Protein AF-A0A6N2S5V8-F1 (afdb_monomer)

InterPro domains:
  IPR009057 Homedomain-like superfamily [SSF46689] (195-240)
  IPR009057 Homedomain-like superfamily [SSF46689] (244-292)
  IPR018060 AraC-like, DNA binding HTH domain [PF12833] (213-291)
  IPR018060 AraC-like, DNA binding HTH domain [PS01124] (194-292)
  IPR018060 AraC-like, DNA binding HTH domain [SM00342] (207-290)

Organism: NCBI:txid329854

pLDDT: mean 81.56, std 16.35, range [28.39, 97.12]

Sequence (292 aa):
METTSTLSKELLRAVAAEPEIAEKVQALVETMEGMIRSKQDAGEFAGLEQLAEDGRVMRFVADTLNKLPEAVTYSDKGFEVYVMLVALSREDAALRYVFRLSSWYINYGCNRELLYLCRILHIYPERGYLNGVYNRLAQYVQQMKRKRPHCTKSEELPKGATELEIPIARAKIKEMTGEELLQAEVYLGMVKNKRLVEKVTKHYMKAKNTGHLADLCGYSLSTFRRLFREEFRTTPHEWLKGLRKDKVKNLLTQTDLPLLEVAEVCGFVSQSYLTEFCQMNFGASPGEIRKN

Structure (mmCIF, N/CA/C/O backbone):
data_AF-A0A6N2S5V8-F1
#
_entry.id   AF-A0A6N2S5V8-F1
#
loop_
_atom_site.group_PDB
_atom_site.id
_atom_site.type_symbol
_atom_site.label_atom_id
_atom_site.label_alt_id
_atom_site.label_comp_id
_atom_site.label_asym_id
_atom_site.label_entity_id
_atom_site.label_seq_id
_atom_site.pdbx_PDB_ins_code
_atom_site.Cartn_x
_atom_site.Cartn_y
_atom_site.Cartn_z
_atom_site.occupancy
_atom_site.B_iso_or_equiv
_atom_site.auth_seq_id
_atom_site.auth_comp_id
_atom_site.auth_asym_id
_atom_site.auth_atom_id
_atom_site.pdbx_PDB_model_num
ATOM 1 N N . MET A 1 1 ? -8.953 -25.194 8.123 1.00 40.22 1 MET A N 1
ATOM 2 C CA . MET A 1 1 ? -9.489 -24.291 9.163 1.00 40.22 1 MET A CA 1
ATOM 3 C C . MET A 1 1 ? -8.995 -22.898 8.829 1.00 40.22 1 MET A C 1
ATOM 5 O O . MET A 1 1 ? -7.796 -22.668 8.914 1.00 40.22 1 MET A O 1
ATOM 9 N N . GLU A 1 2 ? -9.862 -22.024 8.321 1.00 51.38 2 GLU A N 1
ATOM 10 C CA . GLU A 1 2 ? -9.472 -20.647 7.994 1.00 51.38 2 GLU A CA 1
ATOM 11 C C . GLU A 1 2 ? -9.114 -19.893 9.273 1.00 51.38 2 GLU A C 1
ATOM 13 O O . GLU A 1 2 ? -9.841 -19.924 10.261 1.00 51.38 2 GLU A O 1
ATOM 18 N N . THR A 1 3 ? -7.942 -19.272 9.285 1.00 68.81 3 THR A N 1
ATOM 19 C CA . THR A 1 3 ? -7.184 -19.088 10.520 1.00 68.81 3 THR A CA 1
ATOM 20 C C . THR A 1 3 ? -7.519 -17.875 11.382 1.00 68.81 3 THR A C 1
ATOM 22 O O . THR A 1 3 ? -6.755 -17.694 12.304 1.00 68.81 3 THR A O 1
ATOM 25 N N . THR A 1 4 ? -8.583 -17.081 11.200 1.00 82.62 4 THR A N 1
ATOM 26 C CA . THR A 1 4 ? -8.872 -15.808 11.943 1.00 82.62 4 THR A CA 1
ATOM 27 C C . THR A 1 4 ? -7.685 -14.821 12.045 1.00 82.62 4 THR A C 1
ATOM 29 O O . THR A 1 4 ? -6.585 -15.163 12.475 1.00 82.62 4 THR A O 1
ATOM 32 N N . SER A 1 5 ? -7.869 -13.565 11.633 1.00 88.81 5 SER A N 1
ATOM 33 C CA . SER A 1 5 ? -6.800 -12.557 11.647 1.00 88.81 5 SER A CA 1
ATOM 34 C C . SER A 1 5 ? -6.205 -12.424 13.051 1.00 88.81 5 SER A C 1
ATOM 36 O O . SER A 1 5 ? -6.915 -12.521 14.057 1.00 88.81 5 SER A O 1
ATOM 38 N N . THR A 1 6 ? -4.890 -12.221 13.131 1.00 91.69 6 THR A N 1
ATOM 39 C CA . THR A 1 6 ? -4.211 -11.973 14.409 1.00 91.69 6 THR A CA 1
ATOM 40 C C . THR A 1 6 ? -4.716 -10.668 15.014 1.00 91.69 6 THR A C 1
ATOM 42 O O . THR A 1 6 ? -4.922 -10.603 16.221 1.00 91.69 6 THR A O 1
ATOM 45 N N . LEU A 1 7 ? -5.021 -9.671 14.175 1.00 92.31 7 LEU A N 1
ATOM 46 C CA . LEU A 1 7 ? -5.630 -8.404 14.590 1.00 92.31 7 LEU A CA 1
ATOM 47 C C . LEU A 1 7 ? -7.021 -8.617 15.193 1.00 92.31 7 LEU A C 1
ATOM 49 O O . LEU A 1 7 ? -7.328 -8.062 16.246 1.00 92.31 7 LEU A O 1
ATOM 53 N N . SER A 1 8 ? -7.839 -9.478 14.582 1.00 93.50 8 SER A N 1
ATOM 54 C CA . SER A 1 8 ? -9.146 -9.849 15.134 1.00 93.50 8 SER A CA 1
ATOM 55 C C . SER A 1 8 ? -9.026 -10.546 16.488 1.00 93.50 8 SER A C 1
ATOM 57 O O . SER A 1 8 ? -9.768 -10.220 17.410 1.00 93.50 8 SER A O 1
ATOM 59 N N . LYS A 1 9 ? -8.065 -11.467 16.643 1.00 93.50 9 LYS A N 1
ATOM 60 C CA . LYS A 1 9 ? -7.796 -12.129 17.932 1.00 93.50 9 LYS A CA 1
ATOM 61 C C . LYS A 1 9 ? -7.356 -11.129 18.998 1.00 93.50 9 LYS A C 1
ATOM 63 O O . LYS A 1 9 ? -7.822 -11.219 20.131 1.00 93.50 9 LYS A O 1
ATOM 68 N N . GLU A 1 10 ? -6.498 -10.178 18.639 1.00 94.12 10 GLU A N 1
ATOM 69 C CA . GLU A 1 10 ? -6.004 -9.171 19.578 1.00 94.12 10 GLU A CA 1
ATOM 70 C C . GLU A 1 10 ? -7.117 -8.223 20.040 1.00 94.12 10 GLU A C 1
ATOM 72 O O . GLU A 1 10 ? -7.233 -7.951 21.231 1.00 94.12 10 GLU A O 1
ATOM 77 N N . LEU A 1 11 ? -8.003 -7.793 19.137 1.00 94.00 11 LEU A N 1
ATOM 78 C CA . LEU A 1 11 ? -9.163 -6.968 19.493 1.00 94.00 11 LEU A CA 1
ATOM 79 C C . LEU A 1 11 ? -10.143 -7.693 20.412 1.00 94.00 11 LEU A C 1
ATOM 81 O O . LEU A 1 11 ? -10.569 -7.127 21.417 1.00 94.00 11 LEU A O 1
ATOM 85 N N . LEU A 1 12 ? -10.467 -8.951 20.103 1.00 94.75 12 LEU A N 1
ATOM 86 C CA . LEU A 1 12 ? -11.346 -9.765 20.947 1.00 94.75 12 LEU A CA 1
ATOM 87 C C . LEU A 1 12 ? -10.733 -10.019 22.330 1.00 94.75 12 LEU A C 1
ATOM 89 O O . LEU A 1 12 ? -11.448 -10.047 23.328 1.00 94.75 12 LEU A O 1
ATOM 93 N N . ARG A 1 13 ? -9.406 -10.165 22.408 1.00 94.75 13 ARG A N 1
ATOM 94 C CA . ARG A 1 13 ? -8.693 -10.284 23.683 1.00 94.75 13 ARG A CA 1
ATOM 95 C C . ARG A 1 13 ? -8.730 -8.976 24.473 1.00 94.75 13 ARG A C 1
ATOM 97 O O . ARG A 1 13 ? -9.004 -9.004 25.669 1.00 94.75 13 ARG A O 1
ATOM 104 N N . ALA A 1 14 ? -8.443 -7.850 23.825 1.00 93.81 14 ALA A N 1
ATOM 105 C CA . ALA A 1 14 ? -8.380 -6.545 24.474 1.00 93.81 14 ALA A CA 1
ATOM 106 C C . ALA A 1 14 ? -9.758 -6.077 24.972 1.00 93.81 14 ALA A C 1
ATOM 108 O O . ALA A 1 14 ? -9.846 -5.482 26.045 1.00 93.81 14 ALA A O 1
ATOM 109 N N . VAL A 1 15 ? -10.838 -6.391 24.245 1.00 95.38 15 VAL A N 1
ATOM 110 C CA . VAL A 1 15 ? -12.183 -5.898 24.583 1.00 95.38 15 VAL A CA 1
ATOM 111 C C . VAL A 1 15 ? -12.787 -6.596 25.800 1.00 95.38 15 VAL A C 1
ATOM 113 O O . VAL A 1 15 ? -13.722 -6.084 26.405 1.00 95.38 15 VAL A O 1
ATOM 116 N N . ALA A 1 16 ? -12.215 -7.724 26.234 1.00 91.44 16 ALA A N 1
ATOM 117 C CA . ALA A 1 16 ? -12.611 -8.384 27.478 1.00 91.44 16 ALA A CA 1
ATOM 118 C C . ALA A 1 16 ? -12.482 -7.465 28.713 1.00 91.44 16 ALA A C 1
ATOM 120 O O . ALA A 1 16 ? -13.137 -7.709 29.724 1.00 91.44 16 ALA A O 1
ATOM 121 N N . ALA A 1 17 ? -11.666 -6.406 28.632 1.00 90.94 17 ALA A N 1
ATOM 122 C CA . ALA A 1 17 ? -11.526 -5.391 29.675 1.00 90.94 17 ALA A CA 1
ATOM 123 C C . ALA A 1 17 ? -12.568 -4.250 29.598 1.00 90.94 17 ALA A C 1
ATOM 125 O O . ALA A 1 17 ? -12.658 -3.462 30.536 1.00 90.94 17 ALA A O 1
ATOM 126 N N . GLU A 1 18 ? -13.356 -4.151 28.519 1.00 92.50 18 GLU A N 1
ATOM 127 C CA . GLU A 1 18 ? -14.329 -3.073 28.272 1.00 92.50 18 GLU A CA 1
ATOM 128 C C . GLU A 1 18 ? -15.714 -3.641 27.886 1.00 92.50 18 GLU A C 1
ATOM 130 O O . GLU A 1 18 ? -16.111 -3.612 26.715 1.00 92.50 18 GLU A O 1
ATOM 135 N N . PRO A 1 19 ? -16.492 -4.154 28.861 1.00 90.44 19 PRO A N 1
ATOM 136 C CA . PRO A 1 19 ? -17.757 -4.843 28.589 1.00 90.44 19 PRO A CA 1
ATOM 137 C C . PRO A 1 19 ? -18.816 -3.951 27.923 1.00 90.44 19 PRO A C 1
ATOM 139 O O . PRO A 1 19 ? -19.670 -4.463 27.207 1.00 90.44 19 PRO A O 1
ATOM 142 N N . GLU A 1 20 ? -18.745 -2.626 28.098 1.00 92.06 20 GLU A N 1
ATOM 143 C CA . GLU A 1 20 ? -19.694 -1.665 27.510 1.00 92.06 20 GLU A CA 1
ATOM 144 C C . GLU A 1 20 ? -19.686 -1.646 25.973 1.00 92.06 20 GLU A C 1
ATOM 146 O O . GLU A 1 20 ? -20.695 -1.311 25.354 1.00 92.06 20 GLU A O 1
ATOM 151 N N . ILE A 1 21 ? -18.551 -1.977 25.350 1.00 93.75 21 ILE A N 1
ATOM 152 C CA . ILE A 1 21 ? -18.382 -1.968 23.888 1.00 93.75 21 ILE A CA 1
ATOM 153 C C . ILE A 1 21 ? -18.150 -3.368 23.310 1.00 93.75 21 ILE A C 1
ATOM 155 O O . ILE A 1 21 ? -18.052 -3.510 22.092 1.00 93.75 21 ILE A O 1
ATOM 159 N N . ALA A 1 22 ? -18.092 -4.401 24.157 1.00 93.31 22 ALA A N 1
ATOM 160 C CA . ALA A 1 22 ? -17.746 -5.764 23.766 1.00 93.31 22 ALA A CA 1
ATOM 161 C C . ALA A 1 22 ? -18.657 -6.326 22.668 1.00 93.31 22 ALA A C 1
ATOM 163 O O . ALA A 1 22 ? -18.152 -6.848 21.677 1.00 93.31 22 ALA A O 1
ATOM 164 N N . GLU A 1 23 ? -19.975 -6.156 22.792 1.00 93.44 23 GLU A N 1
ATOM 165 C CA . GLU A 1 23 ? -20.945 -6.625 21.790 1.00 93.44 23 GLU A CA 1
ATOM 166 C C . GLU A 1 23 ? -20.719 -5.953 20.424 1.00 93.44 23 GLU A C 1
ATOM 168 O O . GLU A 1 23 ? -20.663 -6.617 19.389 1.00 93.44 23 GLU A O 1
ATOM 173 N N . LYS A 1 24 ? -20.487 -4.634 20.419 1.00 93.19 24 LYS A N 1
ATOM 174 C CA . LYS A 1 24 ? -20.221 -3.873 19.191 1.00 93.19 24 LYS A CA 1
ATOM 175 C C . LYS A 1 24 ? -18.903 -4.273 18.535 1.00 93.19 24 LYS A C 1
ATOM 177 O O . LYS A 1 24 ? -18.837 -4.398 17.316 1.00 93.19 24 LYS A O 1
ATOM 182 N N . VAL A 1 25 ? -17.851 -4.475 19.329 1.00 94.19 25 VAL A N 1
ATOM 183 C CA . VAL A 1 25 ? -16.539 -4.907 18.826 1.00 94.19 25 VAL A CA 1
ATOM 184 C C . VAL A 1 25 ? -16.602 -6.341 18.295 1.00 94.19 25 VAL A C 1
ATOM 186 O O . VAL A 1 25 ? -15.976 -6.631 17.279 1.00 94.19 25 VAL A O 1
ATOM 189 N N . GLN A 1 26 ? -17.374 -7.230 18.923 1.00 94.12 26 GLN A N 1
ATOM 190 C CA . GLN A 1 26 ? -17.600 -8.585 18.411 1.00 94.12 26 GLN A CA 1
ATOM 191 C C . GLN A 1 26 ? -18.305 -8.549 17.052 1.00 94.12 26 GLN A C 1
ATOM 193 O O . GLN A 1 26 ? -17.779 -9.106 16.090 1.00 94.12 26 GLN A O 1
ATOM 198 N N . ALA A 1 27 ? -19.409 -7.804 16.934 1.00 92.06 27 ALA A N 1
ATOM 199 C CA . ALA A 1 27 ? -20.121 -7.632 15.666 1.00 92.06 27 ALA A CA 1
ATOM 200 C C . ALA A 1 27 ? -19.235 -7.003 14.570 1.00 92.06 27 ALA A C 1
ATOM 202 O O . ALA A 1 27 ? -19.267 -7.422 13.408 1.00 92.06 27 ALA A O 1
ATOM 203 N N . LEU A 1 28 ? -18.394 -6.028 14.942 1.00 93.50 28 LEU A N 1
ATOM 204 C CA . LEU A 1 28 ? -17.388 -5.439 14.058 1.00 93.50 28 LEU A CA 1
ATOM 205 C C . LEU A 1 28 ? -16.418 -6.511 13.543 1.00 93.50 28 LEU A C 1
ATOM 207 O O . LEU A 1 28 ? -16.235 -6.645 12.335 1.00 93.50 28 LEU A O 1
ATOM 211 N N . VAL A 1 29 ? -15.811 -7.288 14.444 1.00 94.06 29 VAL A N 1
ATOM 212 C CA . VAL A 1 29 ? -14.836 -8.330 14.091 1.00 94.06 29 VAL A CA 1
ATOM 213 C C . VAL A 1 29 ? -15.466 -9.412 13.215 1.00 94.06 29 VAL A C 1
ATOM 215 O O . VAL A 1 29 ? -14.847 -9.834 12.240 1.00 94.06 29 VAL A O 1
ATOM 218 N N . GLU A 1 30 ? -16.695 -9.836 13.505 1.00 91.81 30 GLU A N 1
ATOM 219 C CA . GLU A 1 30 ? -17.423 -10.812 12.687 1.00 91.81 30 GLU A CA 1
ATOM 220 C C . GLU A 1 30 ? -17.651 -10.307 11.260 1.00 91.81 30 GLU A C 1
ATOM 222 O O . GLU A 1 30 ? -17.388 -11.031 10.293 1.00 91.81 30 GLU A O 1
ATOM 227 N N . THR A 1 31 ? -18.067 -9.045 11.131 1.00 90.62 31 THR A N 1
ATOM 228 C CA . THR A 1 31 ? -18.270 -8.382 9.838 1.00 90.62 31 THR A CA 1
ATOM 229 C C . THR A 1 31 ? -16.959 -8.302 9.056 1.00 90.62 31 THR A C 1
ATOM 231 O O . THR A 1 31 ? -16.898 -8.695 7.889 1.00 90.62 31 THR A O 1
ATOM 234 N N . MET A 1 32 ? -15.881 -7.865 9.712 1.00 90.81 32 MET A N 1
ATOM 235 C CA . MET A 1 32 ? -14.557 -7.755 9.099 1.00 90.81 32 MET A CA 1
ATOM 236 C C . MET A 1 32 ? -14.003 -9.117 8.676 1.00 90.81 32 MET A C 1
ATOM 238 O O . MET A 1 32 ? -13.496 -9.253 7.567 1.00 90.81 32 MET A O 1
ATOM 242 N N . GLU A 1 33 ? -14.131 -10.153 9.504 1.00 91.06 33 GLU A N 1
ATOM 243 C CA . GLU A 1 33 ? -13.722 -11.512 9.136 1.00 91.06 33 GLU A CA 1
ATOM 244 C C . GLU A 1 33 ? -14.564 -12.073 7.981 1.00 91.06 33 GLU A C 1
ATOM 246 O O . GLU A 1 33 ? -14.040 -12.817 7.151 1.00 91.06 33 GLU A O 1
ATOM 251 N N . GLY A 1 34 ? -15.837 -11.680 7.872 1.00 88.00 34 GLY A N 1
ATOM 252 C CA . GLY A 1 34 ? -16.663 -11.927 6.689 1.00 88.00 34 GLY A CA 1
ATOM 253 C C . GLY A 1 34 ? -16.066 -11.318 5.416 1.00 88.00 34 GLY A C 1
ATOM 254 O O . GLY A 1 34 ? -15.906 -12.028 4.422 1.00 88.00 34 GLY A O 1
ATOM 255 N N . MET A 1 35 ? -15.665 -10.044 5.469 1.00 87.12 35 MET A N 1
ATOM 256 C CA . MET A 1 35 ? -15.010 -9.337 4.355 1.00 87.12 35 MET A CA 1
ATOM 257 C C . MET A 1 35 ? -13.640 -9.937 3.998 1.00 87.12 35 MET A C 1
ATOM 259 O O . MET A 1 35 ? -13.292 -10.067 2.825 1.00 87.12 35 MET A O 1
ATOM 263 N N . ILE A 1 36 ? -12.863 -10.361 5.001 1.00 86.75 36 ILE A N 1
ATOM 264 C CA . ILE A 1 36 ? -11.567 -11.025 4.792 1.00 86.75 36 ILE A CA 1
ATOM 265 C C . ILE A 1 36 ? -11.760 -12.351 4.040 1.00 86.75 36 ILE A C 1
ATOM 267 O O . ILE A 1 36 ? -10.983 -12.667 3.137 1.00 86.75 36 ILE A O 1
ATOM 271 N N . ARG A 1 37 ? -12.797 -13.130 4.383 1.00 85.44 37 ARG A N 1
ATOM 272 C CA . ARG A 1 37 ? -13.109 -14.402 3.707 1.00 85.44 37 ARG A CA 1
ATOM 273 C C . ARG A 1 37 ? -13.611 -14.206 2.279 1.00 85.44 37 ARG A C 1
ATOM 275 O O . ARG A 1 37 ? -13.259 -14.996 1.406 1.00 85.44 37 ARG A O 1
ATOM 282 N N . SER A 1 38 ? -14.399 -13.162 2.024 1.00 78.44 38 SER A N 1
ATOM 283 C CA . SER A 1 38 ? -14.948 -12.887 0.691 1.00 78.44 38 SER A CA 1
ATOM 284 C C . SER A 1 38 ? -13.915 -12.343 -0.305 1.00 78.44 38 SER A C 1
ATOM 286 O O . SER A 1 38 ? -14.213 -12.298 -1.496 1.00 78.44 38 SER A O 1
ATOM 288 N N . LYS A 1 39 ? -12.700 -11.979 0.149 1.00 65.69 39 LYS A N 1
ATOM 289 C CA . LYS A 1 39 ? -11.636 -11.357 -0.666 1.00 65.69 39 LYS A CA 1
ATOM 290 C C . LYS A 1 39 ? -12.142 -10.156 -1.472 1.00 65.69 39 LYS A C 1
ATOM 292 O O . LYS A 1 39 ? -11.777 -9.996 -2.637 1.00 65.69 39 LYS A O 1
ATOM 297 N N . GLN A 1 40 ? -12.994 -9.330 -0.865 1.00 62.88 40 GLN A N 1
ATOM 298 C CA . GLN A 1 40 ? -13.404 -8.079 -1.494 1.00 62.88 40 GLN A CA 1
ATOM 299 C C . GLN A 1 40 ? -12.173 -7.217 -1.778 1.00 62.88 40 GLN A C 1
ATOM 301 O O . GLN A 1 40 ? -11.304 -7.045 -0.923 1.00 62.88 40 GLN A O 1
ATOM 306 N N . ASP A 1 41 ? -12.086 -6.719 -3.009 1.00 54.97 41 ASP A N 1
ATOM 307 C CA . ASP A 1 41 ? -11.017 -5.823 -3.423 1.00 54.97 41 ASP A CA 1
ATOM 308 C C . ASP A 1 41 ? -11.168 -4.507 -2.648 1.00 54.97 41 ASP A C 1
ATOM 310 O O . ASP A 1 41 ? -12.282 -4.023 -2.448 1.00 54.97 41 ASP A O 1
ATOM 314 N N . ALA A 1 42 ? -10.064 -3.897 -2.216 1.00 50.25 42 ALA A N 1
ATOM 315 C CA . ALA A 1 42 ? -10.082 -2.790 -1.256 1.00 50.25 42 ALA A CA 1
ATOM 316 C C . ALA A 1 42 ? -10.819 -1.501 -1.687 1.00 50.25 42 ALA A C 1
ATOM 318 O O . ALA A 1 42 ? -10.876 -0.538 -0.927 1.00 50.25 42 ALA A O 1
ATOM 319 N N . GLY A 1 43 ? -11.376 -1.458 -2.899 1.00 49.66 43 GLY A N 1
ATOM 320 C CA . GLY A 1 43 ? -12.298 -0.410 -3.347 1.00 49.66 43 GLY A CA 1
ATOM 321 C C . GLY A 1 43 ? -13.770 -0.667 -3.017 1.00 49.66 43 GLY A C 1
ATOM 322 O O . GLY A 1 43 ? -14.577 0.235 -3.198 1.00 49.66 43 GLY A O 1
ATOM 323 N N . GLU A 1 44 ? -14.120 -1.861 -2.534 1.00 55.22 44 GLU A N 1
ATOM 324 C CA . GLU A 1 44 ? -15.502 -2.339 -2.405 1.00 55.22 44 GLU A CA 1
ATOM 325 C C . GLU A 1 44 ? -15.837 -2.847 -0.994 1.00 55.22 44 GLU A C 1
ATOM 327 O O . GLU A 1 44 ? -16.777 -3.625 -0.829 1.00 55.22 44 GLU A O 1
ATOM 332 N N . PHE A 1 45 ? -15.120 -2.406 0.049 1.00 68.12 45 PHE A N 1
ATOM 333 C CA . PHE A 1 45 ? -15.526 -2.657 1.441 1.00 68.12 45 PHE A CA 1
ATOM 334 C C . PHE A 1 45 ? -16.751 -1.808 1.837 1.00 68.12 45 PHE A C 1
ATOM 336 O O . PHE A 1 45 ? -16.735 -1.054 2.814 1.00 68.12 45 PHE A O 1
ATOM 343 N N . ALA A 1 46 ? -17.814 -1.911 1.041 1.00 63.75 46 ALA A N 1
ATOM 344 C CA . ALA A 1 46 ? -19.095 -1.282 1.281 1.00 63.75 46 ALA A CA 1
ATOM 345 C C . ALA A 1 46 ? -19.604 -1.688 2.672 1.00 63.75 46 ALA A C 1
ATOM 347 O O . ALA A 1 46 ? -19.626 -2.870 3.020 1.00 63.75 46 ALA A O 1
ATOM 348 N N . GLY A 1 47 ? -19.979 -0.697 3.481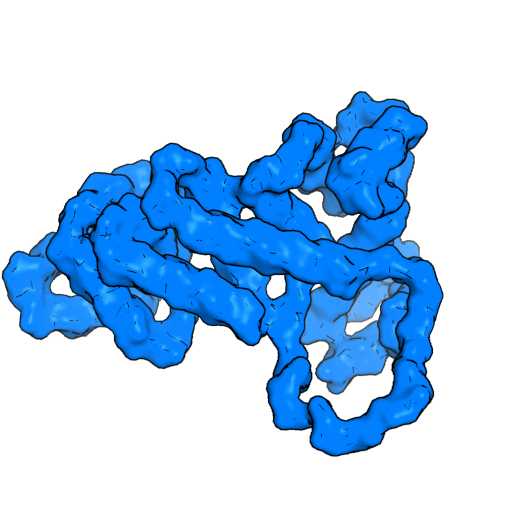 1.00 72.62 47 GLY A N 1
ATOM 349 C CA . GLY A 1 47 ? -20.450 -0.905 4.853 1.00 72.62 47 GLY A CA 1
ATOM 350 C C . GLY A 1 47 ? -19.403 -0.680 5.950 1.00 72.62 47 GLY A C 1
ATOM 351 O O . GLY A 1 47 ? -19.796 -0.474 7.097 1.00 72.62 47 GLY A O 1
ATOM 352 N N . LEU A 1 48 ? -18.097 -0.611 5.640 1.00 82.75 48 LEU A N 1
ATOM 353 C CA . LEU A 1 48 ? -17.095 -0.202 6.645 1.00 82.75 48 LEU A CA 1
ATOM 354 C C . LEU A 1 48 ? -17.283 1.247 7.109 1.00 82.75 48 LEU A C 1
ATOM 356 O O . LEU A 1 48 ? -16.879 1.592 8.214 1.00 82.75 48 LEU A O 1
ATOM 360 N N . GLU A 1 49 ? -17.891 2.097 6.287 1.00 84.25 49 GLU A N 1
ATOM 361 C CA . GLU A 1 49 ? -18.108 3.511 6.605 1.00 84.25 49 GLU A CA 1
ATOM 362 C C . GLU A 1 49 ? -19.016 3.669 7.822 1.00 84.25 49 GLU A C 1
ATOM 364 O O . GLU A 1 49 ? -18.662 4.396 8.744 1.00 84.25 49 GLU A O 1
ATOM 369 N N . GLN A 1 50 ? -20.116 2.910 7.871 1.00 86.00 50 GLN A N 1
ATOM 370 C CA . GLN A 1 50 ? -21.031 2.897 9.012 1.00 86.00 50 GLN A CA 1
ATOM 371 C C . GLN A 1 50 ? -20.335 2.389 10.281 1.00 86.00 50 GLN A C 1
ATOM 373 O O . GLN A 1 50 ? -20.543 2.916 11.371 1.00 86.00 50 GLN A O 1
ATOM 378 N N . LEU A 1 51 ? -19.466 1.386 10.141 1.00 85.06 51 LEU A N 1
ATOM 379 C CA . LEU A 1 51 ? -18.674 0.855 11.251 1.00 85.06 51 LEU A CA 1
ATOM 380 C C . LEU A 1 51 ? -17.630 1.864 11.758 1.00 85.06 51 LEU A C 1
ATOM 382 O O . LEU A 1 51 ? -17.322 1.890 12.947 1.00 85.06 51 LEU A O 1
ATOM 386 N N . ALA A 1 52 ? -17.110 2.716 10.874 1.00 89.25 52 ALA A N 1
ATOM 387 C CA . ALA A 1 52 ? -16.105 3.724 11.195 1.00 89.25 52 ALA A CA 1
ATOM 388 C C . ALA A 1 52 ? -16.673 4.982 11.890 1.00 89.25 52 ALA A C 1
ATOM 390 O O . ALA A 1 52 ? -15.895 5.820 12.366 1.00 89.25 52 ALA A O 1
ATOM 391 N N . GLU A 1 53 ? -18.002 5.129 11.953 1.00 90.94 53 GLU A N 1
ATOM 392 C CA . GLU A 1 53 ? -18.687 6.265 12.588 1.00 90.94 53 GLU A CA 1
ATOM 393 C C . GLU A 1 53 ? -18.771 6.157 14.119 1.00 90.94 53 GLU A C 1
ATOM 395 O O . GLU A 1 53 ? -18.837 7.186 14.797 1.00 90.94 53 GLU A O 1
ATOM 400 N N . ASP A 1 54 ? -18.726 4.946 14.692 1.00 94.06 54 ASP A N 1
ATOM 401 C CA . ASP A 1 54 ? -18.766 4.775 16.149 1.00 94.06 54 ASP A CA 1
ATOM 402 C C . ASP A 1 54 ? -17.420 5.175 16.775 1.00 94.06 54 ASP A C 1
ATOM 404 O O . ASP A 1 54 ? -16.469 4.397 16.855 1.00 94.06 54 ASP A O 1
ATOM 408 N N . GLY A 1 55 ? -17.342 6.421 17.248 1.00 93.94 55 GLY A N 1
ATOM 409 C CA . GLY A 1 55 ? -16.119 6.982 17.819 1.00 93.94 55 GLY A CA 1
ATOM 410 C C . GLY A 1 55 ? -15.610 6.268 19.078 1.00 93.94 55 GLY A C 1
ATOM 411 O O . GLY A 1 55 ? -14.407 6.287 19.326 1.00 93.94 55 GLY A O 1
ATOM 412 N N . ARG A 1 56 ? -16.469 5.615 19.877 1.00 94.38 56 ARG A N 1
ATOM 413 C CA . ARG A 1 56 ? -15.995 4.853 21.051 1.00 94.38 56 ARG A CA 1
ATOM 414 C C . ARG A 1 56 ? -15.305 3.571 20.602 1.00 94.38 56 ARG A C 1
ATOM 416 O O . ARG A 1 56 ? -14.189 3.296 21.037 1.00 94.38 56 ARG A O 1
ATOM 423 N N . VAL A 1 57 ? -15.939 2.838 19.687 1.00 95.56 57 VAL A N 1
ATOM 424 C CA . VAL A 1 57 ? -15.372 1.615 19.103 1.00 95.56 57 VAL A CA 1
ATOM 425 C C . VAL A 1 57 ? -14.089 1.931 18.337 1.00 95.56 57 VAL A C 1
ATOM 427 O O . VAL A 1 57 ? -13.084 1.252 18.522 1.00 95.56 57 VAL A O 1
ATOM 430 N N . MET A 1 58 ? -14.073 2.995 17.532 1.00 97.12 58 MET A N 1
ATOM 431 C CA . MET A 1 58 ? -12.901 3.352 16.731 1.00 97.12 58 MET A CA 1
ATOM 432 C C . MET A 1 58 ? -11.716 3.835 17.561 1.00 97.12 58 MET A C 1
ATOM 434 O O . MET A 1 58 ? -10.579 3.503 17.221 1.00 97.12 58 MET A O 1
ATOM 438 N N . ARG A 1 59 ? -11.959 4.528 18.681 1.00 96.81 59 ARG A N 1
ATOM 439 C CA . ARG A 1 59 ? -10.903 4.835 19.652 1.00 96.81 59 ARG A CA 1
ATOM 440 C C . ARG A 1 59 ? -10.305 3.561 20.236 1.00 96.81 59 ARG A C 1
ATOM 442 O O . ARG A 1 59 ? -9.090 3.398 20.205 1.00 96.81 59 ARG A O 1
ATOM 449 N N . PHE A 1 60 ? -11.151 2.640 20.700 1.00 96.94 60 PHE A N 1
ATOM 450 C 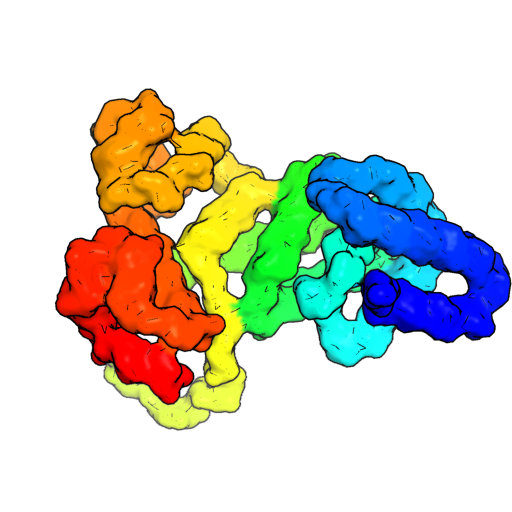CA . PHE A 1 60 ? -10.710 1.352 21.237 1.00 96.94 60 PHE A CA 1
ATOM 451 C C . PHE A 1 60 ? -9.893 0.550 20.211 1.00 96.94 60 PHE A C 1
ATOM 453 O O . PHE A 1 60 ? -8.820 0.030 20.532 1.00 96.94 60 PHE A O 1
ATOM 460 N N . VAL A 1 61 ? -10.363 0.485 18.960 1.00 96.94 61 VAL A N 1
ATOM 461 C CA . VAL A 1 61 ? -9.656 -0.191 17.865 1.00 96.94 61 VAL A CA 1
ATOM 462 C C . VAL A 1 61 ? -8.293 0.454 17.639 1.00 96.94 61 VAL A C 1
ATOM 464 O O . VAL A 1 61 ? -7.280 -0.245 17.636 1.00 96.94 61 VAL A O 1
ATOM 467 N N . ALA A 1 62 ? -8.247 1.779 17.491 1.00 96.38 62 ALA A N 1
ATOM 468 C CA . ALA A 1 62 ? -7.007 2.506 17.262 1.00 96.38 62 ALA A CA 1
ATOM 469 C C . ALA A 1 62 ? -6.013 2.325 18.416 1.00 96.38 62 ALA A C 1
ATOM 471 O O . ALA A 1 62 ? -4.850 2.021 18.166 1.00 96.38 62 ALA A O 1
ATOM 472 N N . ASP A 1 63 ? -6.458 2.437 19.668 1.00 95.94 63 ASP A N 1
ATOM 473 C CA . ASP A 1 63 ? -5.607 2.273 20.848 1.00 95.94 63 ASP A CA 1
ATOM 474 C C . ASP A 1 63 ? -5.075 0.843 20.977 1.00 95.94 63 ASP A C 1
ATOM 476 O O . ASP A 1 63 ? -3.908 0.643 21.323 1.00 95.94 63 ASP A O 1
ATOM 480 N N . THR A 1 64 ? -5.896 -0.157 20.652 1.00 95.56 64 THR A N 1
ATOM 481 C CA . THR A 1 64 ? -5.482 -1.566 20.639 1.00 95.56 64 THR A CA 1
ATOM 482 C C . THR A 1 64 ? -4.406 -1.805 19.586 1.00 95.56 64 THR A C 1
ATOM 484 O O . THR A 1 64 ? -3.333 -2.321 19.896 1.00 95.56 64 THR A O 1
ATOM 487 N N . LEU A 1 65 ? -4.637 -1.348 18.353 1.00 94.12 65 LEU A N 1
ATOM 488 C CA . LEU A 1 65 ? -3.657 -1.453 17.272 1.00 94.12 65 LEU A CA 1
ATOM 489 C C . LEU A 1 65 ? -2.390 -0.631 17.552 1.00 94.12 65 LEU A C 1
ATOM 491 O O . LEU A 1 65 ? -1.294 -1.000 17.127 1.00 94.12 65 LEU A O 1
ATOM 495 N N . ASN A 1 66 ? -2.512 0.474 18.289 1.00 91.88 66 ASN A N 1
ATOM 496 C CA . ASN A 1 66 ? -1.386 1.319 18.657 1.00 91.88 66 ASN A CA 1
ATOM 497 C C . ASN A 1 66 ? -0.491 0.676 19.733 1.00 91.88 66 ASN A C 1
ATOM 499 O O . ASN A 1 66 ? 0.701 0.976 19.778 1.00 91.88 66 ASN A O 1
ATOM 503 N N . LYS A 1 67 ? -1.021 -0.238 20.554 1.00 91.12 67 LYS A N 1
ATOM 504 C CA . LYS A 1 67 ? -0.241 -1.004 21.544 1.00 91.12 67 LYS A CA 1
ATOM 505 C C . LYS A 1 67 ? 0.604 -2.121 20.925 1.00 91.12 67 LYS A C 1
ATOM 507 O O . LYS A 1 67 ? 1.475 -2.656 21.607 1.00 91.12 67 LYS A O 1
ATOM 512 N N . LEU A 1 68 ? 0.380 -2.464 19.654 1.00 87.31 68 LEU A N 1
ATOM 513 C CA . LEU A 1 68 ? 1.194 -3.456 18.957 1.00 87.31 68 LEU A CA 1
ATOM 514 C C . LEU A 1 68 ? 2.661 -2.990 18.845 1.00 87.31 68 LEU A C 1
ATOM 516 O O . LEU A 1 68 ? 2.911 -1.802 18.580 1.00 87.31 68 LEU A O 1
ATOM 520 N N . PRO A 1 69 ? 3.632 -3.911 19.023 1.00 80.38 69 PRO A N 1
ATOM 521 C CA . PRO A 1 69 ? 5.058 -3.580 18.989 1.00 80.38 69 PRO A CA 1
ATOM 522 C C . PRO A 1 69 ? 5.505 -3.109 17.600 1.00 80.38 69 PRO A C 1
ATOM 524 O O . PRO A 1 69 ? 6.340 -2.214 17.483 1.00 80.38 69 PRO A O 1
ATOM 527 N N . GLU A 1 70 ? 4.904 -3.671 16.553 1.00 83.94 70 GLU A N 1
ATOM 528 C CA . GLU A 1 70 ? 5.162 -3.335 15.157 1.00 83.94 70 GLU A CA 1
ATOM 529 C C . GLU A 1 70 ? 3.906 -2.757 14.501 1.00 83.94 70 GLU A C 1
ATOM 531 O O . GLU A 1 70 ? 2.777 -3.008 14.932 1.00 83.94 70 GLU A O 1
ATOM 536 N N . ALA A 1 71 ? 4.099 -1.965 13.445 1.00 88.75 71 ALA A N 1
ATOM 537 C CA . ALA A 1 71 ? 2.985 -1.533 12.615 1.00 88.75 71 ALA A CA 1
ATOM 538 C C . ALA A 1 71 ? 2.332 -2.735 11.924 1.00 88.75 71 ALA A C 1
ATOM 540 O O . ALA A 1 71 ? 3.006 -3.693 11.546 1.00 88.75 71 ALA A O 1
ATOM 541 N N . VAL A 1 72 ? 1.022 -2.657 11.699 1.00 90.31 72 VAL A N 1
ATOM 542 C CA . VAL A 1 72 ? 0.313 -3.675 10.918 1.00 90.31 72 VAL A CA 1
ATOM 543 C C . VAL A 1 72 ? 0.870 -3.724 9.494 1.00 90.31 72 VAL A C 1
ATOM 545 O O . VAL A 1 72 ? 1.146 -2.684 8.899 1.00 90.31 72 VAL A O 1
ATOM 548 N N . THR A 1 73 ? 1.057 -4.920 8.945 1.00 90.44 73 THR A N 1
ATOM 549 C CA . THR A 1 73 ? 1.601 -5.146 7.593 1.00 90.44 73 THR A CA 1
ATOM 550 C C . THR A 1 73 ? 0.813 -6.234 6.880 1.00 90.44 73 THR A C 1
ATOM 552 O O . THR A 1 73 ? 0.008 -6.925 7.507 1.00 90.44 73 THR A O 1
ATOM 555 N N . TYR A 1 74 ? 1.097 -6.457 5.595 1.00 85.25 74 TYR A N 1
ATOM 556 C CA . TYR A 1 74 ? 0.518 -7.560 4.818 1.00 85.25 74 TYR A CA 1
ATOM 557 C C . TYR A 1 74 ? 0.829 -8.968 5.359 1.00 85.25 74 TYR A C 1
ATOM 559 O O . TYR A 1 74 ? 0.311 -9.950 4.827 1.00 85.25 74 TYR A O 1
ATOM 567 N N . SER A 1 75 ? 1.650 -9.081 6.407 1.00 83.81 75 SER A N 1
ATOM 568 C CA . SER A 1 75 ? 1.843 -10.325 7.160 1.00 83.81 75 SER A CA 1
ATOM 569 C C . SER A 1 75 ? 0.545 -10.812 7.815 1.00 83.81 75 SER A C 1
ATOM 571 O O . SER A 1 75 ? 0.379 -12.012 8.020 1.00 83.81 75 SER A O 1
ATOM 573 N N . ASP A 1 76 ? -0.391 -9.903 8.118 1.00 87.75 76 ASP A N 1
ATOM 574 C CA . ASP A 1 76 ? -1.716 -10.258 8.616 1.00 87.75 76 ASP A CA 1
ATOM 575 C C . ASP A 1 76 ? -2.778 -10.184 7.508 1.00 87.75 76 ASP A C 1
ATOM 577 O O . ASP A 1 76 ? -2.896 -9.189 6.792 1.00 87.75 76 ASP A O 1
ATOM 581 N N . LYS A 1 77 ? -3.615 -11.223 7.403 1.00 87.31 77 LYS A N 1
ATOM 582 C CA . LYS A 1 77 ? -4.697 -11.305 6.407 1.00 87.31 77 LYS A CA 1
ATOM 583 C C . LYS A 1 77 ? -5.774 -10.221 6.552 1.00 87.31 77 LYS A C 1
ATOM 585 O O . LYS A 1 77 ? -6.486 -9.950 5.594 1.00 87.31 77 LYS A O 1
ATOM 590 N N . GLY A 1 78 ? -5.910 -9.629 7.736 1.00 88.75 78 GLY A N 1
ATOM 591 C CA . GLY A 1 78 ? -6.840 -8.540 8.023 1.00 88.75 78 GLY A CA 1
ATOM 592 C C . GLY A 1 78 ? -6.287 -7.147 7.728 1.00 88.75 78 GLY A C 1
ATOM 593 O O . GLY A 1 78 ? -7.045 -6.185 7.821 1.00 88.75 78 GLY A O 1
ATOM 594 N N . PHE A 1 79 ? -5.004 -7.022 7.366 1.00 91.69 79 PHE A N 1
ATOM 595 C CA . PHE A 1 79 ? -4.321 -5.743 7.154 1.00 91.69 79 PHE A CA 1
ATOM 596 C C . PHE A 1 79 ? -5.162 -4.715 6.386 1.00 91.69 79 PHE A C 1
ATOM 598 O O . PHE A 1 79 ? -5.392 -3.613 6.882 1.00 91.69 79 PHE A O 1
ATOM 605 N N . GLU A 1 80 ? -5.658 -5.084 5.203 1.00 90.44 80 GLU A N 1
ATOM 606 C CA . GLU A 1 80 ? -6.366 -4.152 4.322 1.00 90.44 80 GLU A CA 1
ATOM 607 C C . GLU A 1 80 ? -7.658 -3.623 4.952 1.00 90.44 80 GLU A C 1
ATOM 609 O O . GLU A 1 80 ? -7.904 -2.414 4.925 1.00 90.44 80 GLU A O 1
ATOM 614 N N . VAL A 1 81 ? -8.444 -4.509 5.571 1.00 91.19 81 VAL A N 1
ATOM 615 C CA . VAL A 1 81 ? -9.732 -4.172 6.192 1.00 91.19 81 VAL A CA 1
ATOM 616 C C . VAL A 1 81 ? -9.521 -3.293 7.424 1.00 91.19 81 VAL A C 1
ATOM 618 O O . VAL A 1 81 ? -10.195 -2.277 7.580 1.00 91.19 81 VAL A O 1
ATOM 621 N N . TYR A 1 82 ? -8.547 -3.631 8.276 1.00 93.69 82 TYR A N 1
ATOM 622 C CA . TYR A 1 82 ? -8.249 -2.862 9.487 1.00 93.69 82 TYR A CA 1
ATOM 623 C C . TYR A 1 82 ? -7.689 -1.477 9.176 1.00 93.69 82 TYR A C 1
ATOM 625 O O . TYR A 1 82 ? -8.150 -0.500 9.762 1.00 93.69 82 TYR A O 1
ATOM 633 N N . VAL A 1 83 ? -6.736 -1.374 8.244 1.00 93.94 83 VAL A N 1
ATOM 634 C CA . VAL A 1 83 ? -6.151 -0.084 7.849 1.00 93.94 83 VAL A CA 1
ATOM 635 C C . VAL A 1 83 ? -7.183 0.795 7.139 1.00 93.94 83 VAL A C 1
ATOM 637 O O . VAL A 1 83 ? -7.219 2.001 7.380 1.00 93.94 83 VAL A O 1
ATOM 640 N N . MET A 1 84 ? -8.062 0.205 6.321 1.00 92.06 84 MET A N 1
ATOM 641 C CA . MET A 1 84 ? -9.187 0.929 5.725 1.00 92.06 84 MET A CA 1
ATOM 642 C C . MET A 1 84 ? -10.139 1.457 6.802 1.00 92.06 84 MET A C 1
ATOM 644 O O . MET A 1 84 ? -10.450 2.644 6.803 1.00 92.06 84 MET A O 1
ATOM 648 N N . LEU A 1 85 ? -10.558 0.610 7.747 1.00 93.94 85 LEU A N 1
ATOM 649 C CA . LEU A 1 85 ? -11.482 0.986 8.819 1.00 93.94 85 LEU A CA 1
ATOM 650 C C . LEU A 1 85 ? -10.967 2.193 9.622 1.00 93.94 85 LEU A C 1
ATOM 652 O O . LEU A 1 85 ? -11.689 3.177 9.791 1.00 93.94 85 LEU A O 1
ATOM 656 N N . VAL A 1 86 ? -9.707 2.160 10.079 1.00 94.62 86 VAL A N 1
ATOM 657 C CA . VAL A 1 86 ? -9.126 3.292 10.828 1.00 94.62 86 VAL A CA 1
ATOM 658 C C . VAL A 1 86 ? -8.960 4.545 9.969 1.00 94.62 86 VAL A C 1
ATOM 660 O O . VAL A 1 86 ? -9.114 5.647 10.486 1.00 94.62 86 VAL A O 1
ATOM 663 N N . ALA A 1 87 ? -8.704 4.410 8.664 1.00 93.00 87 ALA A N 1
ATOM 664 C CA . ALA A 1 87 ? -8.616 5.553 7.755 1.00 93.00 87 ALA A CA 1
ATOM 665 C C . ALA A 1 87 ? -9.984 6.181 7.437 1.00 93.00 87 ALA A C 1
ATOM 667 O O . ALA A 1 87 ? -10.078 7.394 7.233 1.00 93.00 87 ALA A O 1
ATOM 668 N N . LEU A 1 88 ? -11.052 5.381 7.417 1.00 91.75 88 LEU A N 1
ATOM 669 C CA . LEU A 1 88 ? -12.418 5.865 7.221 1.00 91.75 88 LEU A CA 1
ATOM 670 C C . LEU A 1 88 ? -12.963 6.604 8.448 1.00 91.75 88 LEU A C 1
ATOM 672 O O . LEU A 1 88 ? -13.842 7.453 8.292 1.00 91.75 88 LEU A O 1
ATOM 676 N N . SER A 1 89 ? -12.429 6.344 9.642 1.00 93.38 89 SER A N 1
ATOM 677 C CA . SER A 1 89 ? -12.905 6.986 10.865 1.00 93.38 89 SER A CA 1
ATOM 678 C C . SER A 1 89 ? -12.445 8.440 10.993 1.00 93.38 89 SER A C 1
ATOM 680 O O . SER A 1 89 ? -11.347 8.816 10.586 1.00 93.38 89 SER A O 1
ATOM 682 N N . ARG A 1 90 ? -13.304 9.273 11.593 1.00 92.75 90 ARG A N 1
ATOM 683 C CA . ARG A 1 90 ? -13.005 10.671 11.965 1.00 92.75 90 ARG A CA 1
ATOM 684 C C . ARG A 1 90 ? -12.507 10.798 13.406 1.00 92.75 90 ARG A C 1
ATOM 686 O O . ARG A 1 90 ? -12.309 11.911 13.888 1.00 92.75 90 ARG A O 1
ATOM 693 N N . GLU A 1 91 ? -12.367 9.673 14.098 1.00 95.50 91 GLU A N 1
ATOM 694 C CA . GLU A 1 91 ? -11.890 9.617 15.470 1.00 95.50 91 GLU A CA 1
ATOM 695 C C . GLU A 1 91 ? -10.391 9.960 15.534 1.00 95.50 91 GLU A C 1
ATOM 697 O O . GLU A 1 91 ? -9.582 9.502 14.730 1.00 95.50 91 GLU A O 1
ATOM 702 N N . ASP A 1 92 ? -10.018 10.811 16.484 1.00 94.00 92 ASP A N 1
ATOM 703 C CA . ASP A 1 92 ? -8.688 11.414 16.576 1.00 94.00 92 ASP A CA 1
ATOM 704 C C . ASP A 1 92 ? -7.556 10.405 16.877 1.00 94.00 92 ASP A C 1
ATOM 706 O O . ASP A 1 92 ? -6.473 10.497 16.296 1.00 94.00 92 ASP A O 1
ATOM 710 N N . ALA A 1 93 ? -7.787 9.396 17.722 1.00 94.81 93 ALA A N 1
ATOM 711 C CA . ALA A 1 93 ? -6.849 8.289 17.915 1.00 94.81 93 ALA A CA 1
ATOM 712 C C . ALA A 1 93 ? -6.674 7.458 16.632 1.00 94.81 93 ALA A C 1
ATOM 714 O O . ALA A 1 93 ? -5.537 7.118 16.297 1.00 94.81 93 ALA A O 1
ATOM 715 N N . ALA A 1 94 ? -7.743 7.213 15.866 1.00 95.25 94 ALA A N 1
ATOM 716 C CA . ALA A 1 94 ? -7.650 6.547 14.564 1.00 95.25 94 ALA A CA 1
ATOM 717 C C . ALA A 1 94 ? -6.805 7.360 13.564 1.00 95.25 94 ALA A C 1
ATOM 719 O O . ALA A 1 94 ? -5.890 6.817 12.941 1.00 95.25 94 ALA A O 1
ATOM 720 N N . LEU A 1 95 ? -7.009 8.679 13.482 1.00 93.00 95 LEU A N 1
ATOM 721 C CA . LEU A 1 95 ? -6.202 9.559 12.625 1.00 93.00 95 LEU A CA 1
ATOM 722 C C . LEU A 1 95 ? -4.730 9.602 13.039 1.00 93.00 95 LEU A C 1
ATOM 724 O O . LEU A 1 95 ? -3.840 9.480 12.189 1.00 93.00 95 LEU A O 1
ATOM 728 N N . ARG A 1 96 ? -4.452 9.726 14.343 1.00 93.19 96 ARG A N 1
ATOM 729 C CA . ARG A 1 96 ? -3.085 9.632 14.877 1.00 93.19 96 ARG A CA 1
ATOM 730 C C . ARG A 1 96 ? -2.441 8.297 14.532 1.00 93.19 96 ARG A C 1
ATOM 732 O O . ARG A 1 96 ? -1.260 8.270 14.183 1.00 93.19 96 ARG A O 1
ATOM 739 N N . TYR A 1 97 ? -3.202 7.209 14.599 1.00 95.38 97 TYR A N 1
ATOM 740 C CA . TYR A 1 97 ? -2.712 5.884 14.253 1.00 95.38 97 TYR A CA 1
ATOM 741 C C . TYR A 1 97 ? -2.348 5.785 12.766 1.00 95.38 97 TYR A C 1
ATOM 743 O O . TYR A 1 97 ? -1.226 5.396 12.450 1.00 95.38 97 TYR A O 1
ATOM 751 N N . VAL A 1 98 ? -3.204 6.245 11.846 1.00 95.69 98 VAL A N 1
ATOM 752 C CA . VAL A 1 98 ? -2.883 6.295 10.402 1.00 95.69 98 VAL A CA 1
ATOM 753 C C . VAL A 1 98 ? -1.637 7.148 10.138 1.00 95.69 98 VAL A C 1
ATOM 755 O O . VAL A 1 98 ? -0.761 6.781 9.348 1.00 95.69 98 VAL A O 1
ATOM 758 N N . PHE A 1 99 ? -1.496 8.273 10.840 1.00 93.00 99 PHE A N 1
ATOM 759 C CA . PHE A 1 99 ? -0.303 9.105 10.745 1.00 93.00 99 PHE A CA 1
ATOM 760 C C . PHE A 1 99 ? 0.951 8.378 11.261 1.00 93.00 99 PHE A C 1
ATOM 762 O O . PHE A 1 99 ? 1.997 8.441 10.611 1.00 93.00 99 PHE A O 1
ATOM 769 N N . ARG A 1 100 ? 0.861 7.624 12.365 1.00 93.62 100 ARG A N 1
ATOM 770 C CA . ARG A 1 100 ? 1.947 6.752 12.850 1.00 93.62 100 ARG A CA 1
ATOM 771 C C . ARG A 1 100 ? 2.310 5.687 11.815 1.00 93.62 100 ARG A C 1
ATOM 773 O O . ARG A 1 100 ? 3.499 5.515 11.552 1.00 93.62 100 ARG A O 1
ATOM 780 N N . LEU A 1 101 ? 1.323 5.024 11.205 1.00 93.31 101 LEU A N 1
ATOM 781 C CA . LEU A 1 101 ? 1.550 4.032 10.150 1.00 93.31 101 LEU A CA 1
ATOM 782 C C . LEU A 1 101 ? 2.338 4.636 8.986 1.00 93.31 101 LEU A C 1
ATOM 784 O O . LEU A 1 101 ? 3.350 4.073 8.579 1.00 93.31 101 LEU A O 1
ATOM 788 N N . SER A 1 102 ? 1.954 5.830 8.521 1.00 93.38 102 SER A N 1
ATOM 789 C CA . SER A 1 102 ? 2.693 6.518 7.454 1.00 93.38 102 SER A CA 1
ATOM 790 C C . SER A 1 102 ? 4.161 6.778 7.823 1.00 93.38 102 SER A C 1
ATOM 792 O O . SER A 1 102 ? 5.040 6.547 6.997 1.00 93.38 102 SER A O 1
ATOM 794 N N . SER A 1 103 ? 4.453 7.196 9.065 1.00 90.19 103 SER A N 1
ATOM 795 C CA . SER A 1 103 ? 5.835 7.362 9.540 1.00 90.19 103 SER A CA 1
ATOM 796 C C . SER A 1 103 ? 6.585 6.034 9.552 1.00 90.19 103 SER A C 1
ATOM 798 O O . SER A 1 103 ? 7.729 5.965 9.109 1.00 90.19 103 SER A O 1
ATOM 800 N N . TRP A 1 104 ? 5.950 4.983 10.070 1.00 90.12 104 TRP A N 1
ATOM 801 C CA . TRP A 1 104 ? 6.566 3.669 10.187 1.00 90.12 104 TRP A CA 1
ATOM 802 C C . TRP A 1 104 ? 6.923 3.106 8.812 1.00 90.12 104 TRP A C 1
ATOM 804 O O . TRP A 1 104 ? 8.074 2.758 8.572 1.00 90.12 104 TRP A O 1
ATOM 814 N N . TYR A 1 105 ? 5.972 3.084 7.879 1.00 91.56 105 TYR A N 1
ATOM 815 C CA . TYR A 1 105 ? 6.203 2.521 6.551 1.00 91.56 105 TYR A CA 1
ATOM 816 C C . TYR A 1 105 ? 7.284 3.270 5.773 1.00 91.56 105 TYR A C 1
ATOM 818 O O . TYR A 1 105 ? 8.085 2.633 5.094 1.00 91.56 105 TYR A O 1
ATOM 826 N N . ILE A 1 106 ? 7.362 4.596 5.923 1.00 87.81 106 ILE A N 1
ATOM 827 C CA . ILE A 1 106 ? 8.447 5.404 5.350 1.00 87.81 106 ILE A CA 1
ATOM 828 C C . ILE A 1 106 ? 9.800 5.018 5.962 1.00 87.81 106 ILE A C 1
ATOM 830 O O . ILE A 1 106 ? 10.765 4.799 5.231 1.00 87.81 106 ILE A O 1
ATOM 834 N N . ASN A 1 107 ? 9.877 4.931 7.292 1.00 84.38 107 ASN A N 1
ATOM 835 C CA . ASN A 1 107 ? 11.136 4.710 8.007 1.00 84.38 107 ASN A CA 1
ATOM 836 C C . ASN A 1 107 ? 11.683 3.286 7.840 1.00 84.38 107 ASN A C 1
ATOM 838 O O . ASN A 1 107 ? 12.895 3.099 7.870 1.00 84.38 107 ASN A O 1
ATOM 842 N N . TYR A 1 108 ? 10.807 2.297 7.654 1.00 82.88 108 TYR A N 1
ATOM 843 C CA . TYR A 1 108 ? 11.184 0.885 7.529 1.00 82.88 108 TYR A CA 1
ATOM 844 C C . TYR A 1 108 ? 11.092 0.340 6.091 1.00 82.88 108 TYR A C 1
ATOM 846 O O . TYR A 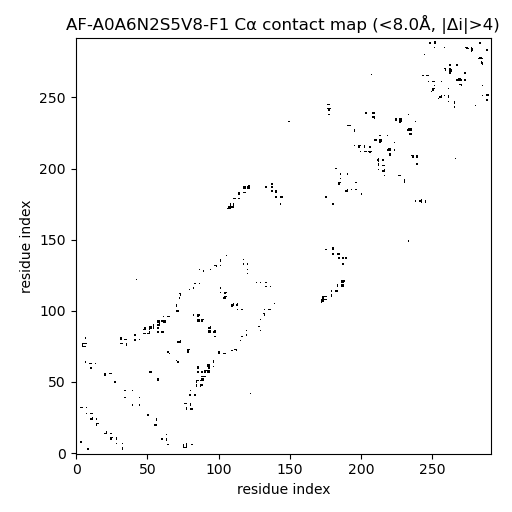1 108 ? 11.433 -0.816 5.855 1.00 82.88 108 TYR A O 1
ATOM 854 N N . GLY A 1 109 ? 10.690 1.153 5.105 1.00 82.56 109 GLY A N 1
ATOM 855 C CA . GLY A 1 109 ? 10.645 0.746 3.691 1.00 82.56 109 GLY A CA 1
ATOM 856 C C . GLY A 1 109 ? 9.510 -0.230 3.361 1.00 82.56 109 GLY A C 1
ATOM 857 O O . GLY A 1 109 ? 9.649 -1.093 2.490 1.00 82.56 109 GLY A O 1
ATOM 858 N N . CYS A 1 110 ? 8.377 -0.117 4.058 1.00 86.06 110 CYS A N 1
ATOM 859 C CA . CYS A 1 110 ? 7.178 -0.928 3.831 1.00 86.06 110 CYS A CA 1
ATOM 860 C C . CYS A 1 110 ? 6.388 -0.384 2.624 1.00 86.06 110 CYS A C 1
ATOM 862 O O . CYS A 1 110 ? 5.303 0.183 2.762 1.00 86.06 110 CYS A O 1
ATOM 864 N N . ASN A 1 111 ? 6.969 -0.484 1.423 1.00 87.50 111 ASN A N 1
ATOM 865 C CA . ASN A 1 111 ? 6.434 0.171 0.220 1.00 87.50 111 ASN A CA 1
ATOM 866 C C . ASN A 1 111 ? 5.034 -0.323 -0.162 1.00 87.50 111 ASN A C 1
ATOM 868 O O . ASN A 1 111 ? 4.222 0.460 -0.651 1.00 87.50 111 ASN A O 1
ATOM 872 N N . ARG A 1 112 ? 4.737 -1.609 0.061 1.00 85.50 112 ARG A N 1
ATOM 873 C CA . ARG A 1 112 ? 3.443 -2.207 -0.294 1.00 85.50 112 ARG A CA 1
ATOM 874 C C . ARG A 1 112 ? 2.326 -1.641 0.586 1.00 85.50 112 ARG A C 1
ATOM 876 O O . ARG A 1 112 ? 1.275 -1.260 0.082 1.00 85.50 112 ARG A O 1
ATOM 883 N N . GLU A 1 113 ? 2.581 -1.525 1.882 1.00 92.38 113 GLU A N 1
ATOM 884 C CA . GLU A 1 113 ? 1.692 -0.913 2.868 1.00 92.38 113 GLU A CA 1
ATOM 885 C C . GLU A 1 113 ? 1.526 0.592 2.615 1.00 92.38 113 GLU A C 1
ATOM 887 O O . GLU A 1 113 ? 0.419 1.127 2.678 1.00 92.38 113 GLU A O 1
ATOM 892 N N . LEU A 1 114 ? 2.613 1.280 2.253 1.00 93.19 114 LEU A N 1
ATOM 893 C CA . LEU A 1 114 ? 2.583 2.697 1.891 1.00 93.19 114 LEU A CA 1
ATOM 894 C C . LEU A 1 114 ? 1.722 2.946 0.646 1.00 93.19 114 LEU A C 1
ATOM 896 O O . LEU A 1 114 ? 0.922 3.881 0.620 1.00 93.19 114 LEU A O 1
ATOM 900 N N . LEU A 1 115 ? 1.838 2.088 -0.370 1.00 89.69 115 LEU A N 1
ATOM 901 C CA . LEU A 1 115 ? 0.991 2.137 -1.560 1.00 89.69 115 LEU A CA 1
ATOM 902 C C . LEU A 1 115 ? -0.477 1.898 -1.246 1.00 89.69 115 LEU A C 1
ATOM 904 O O . LEU A 1 115 ? -1.335 2.527 -1.865 1.00 89.69 115 LEU A O 1
ATOM 908 N N . TYR A 1 116 ? -0.766 1.029 -0.281 1.00 91.44 116 TYR A N 1
ATOM 909 C CA . TYR A 1 116 ? -2.125 0.818 0.184 1.00 91.44 116 TYR A CA 1
ATOM 910 C C . TYR A 1 116 ? -2.704 2.084 0.830 1.00 91.44 116 TYR A C 1
ATOM 912 O O . TYR A 1 116 ? -3.809 2.491 0.477 1.00 91.44 116 TYR A O 1
ATOM 920 N N . LEU A 1 117 ? -1.934 2.791 1.670 1.00 93.06 117 LEU A N 1
ATOM 921 C CA . LEU A 1 117 ? -2.352 4.098 2.199 1.00 93.06 117 LEU A CA 1
ATOM 922 C C . LEU A 1 117 ? -2.615 5.116 1.081 1.00 93.06 117 LEU A C 1
ATOM 924 O O . LEU A 1 117 ? -3.632 5.807 1.108 1.00 93.06 117 LEU A O 1
ATOM 928 N N . CYS A 1 118 ? -1.744 5.186 0.069 1.00 92.50 118 CYS A N 1
ATOM 929 C CA . CYS A 1 118 ? -1.983 6.030 -1.103 1.00 92.50 118 CYS A CA 1
ATOM 930 C C . CYS A 1 118 ? -3.288 5.640 -1.822 1.00 92.50 118 CYS A C 1
ATOM 932 O O . CYS A 1 118 ? -4.069 6.521 -2.179 1.00 92.50 118 CYS A O 1
ATOM 934 N N . ARG A 1 119 ? -3.557 4.337 -1.999 1.00 88.56 119 ARG A N 1
ATOM 935 C CA . ARG A 1 119 ? -4.793 3.824 -2.617 1.00 88.56 119 ARG A CA 1
ATOM 936 C C . ARG A 1 119 ? -6.034 4.247 -1.827 1.00 88.56 119 ARG A C 1
ATOM 938 O O . ARG A 1 119 ? -7.003 4.676 -2.441 1.00 88.56 119 ARG A O 1
ATOM 945 N N . ILE A 1 120 ? -6.004 4.189 -0.495 1.00 89.38 120 ILE A N 1
ATOM 946 C CA . ILE A 1 120 ? -7.118 4.657 0.350 1.00 89.38 120 ILE A CA 1
ATOM 947 C C . ILE A 1 120 ? -7.402 6.141 0.093 1.00 89.38 120 ILE A C 1
ATOM 949 O O . ILE A 1 120 ? -8.546 6.516 -0.162 1.00 89.38 120 ILE A O 1
ATOM 953 N N . LEU A 1 121 ? -6.360 6.979 0.104 1.00 90.19 121 LEU A N 1
ATOM 954 C CA . LEU A 1 121 ? -6.490 8.417 -0.163 1.00 90.19 121 LEU A CA 1
ATOM 955 C C . LEU A 1 121 ? -7.026 8.702 -1.572 1.00 90.19 121 LEU A C 1
ATOM 957 O O . LEU A 1 121 ? -7.728 9.689 -1.777 1.00 90.19 121 LEU A O 1
ATOM 961 N N . HIS A 1 122 ? -6.705 7.835 -2.533 1.00 85.31 122 HIS A N 1
ATOM 962 C CA . HIS A 1 122 ? -7.205 7.919 -3.900 1.00 85.31 122 HIS A CA 1
ATOM 963 C C . HIS A 1 122 ? -8.701 7.604 -4.008 1.00 85.31 122 HIS A C 1
ATOM 965 O O . HIS A 1 122 ? -9.416 8.295 -4.729 1.00 85.31 122 HIS A O 1
ATOM 971 N N . ILE A 1 123 ? -9.161 6.555 -3.317 1.00 82.44 123 ILE A N 1
ATOM 972 C CA . ILE A 1 123 ? -10.560 6.100 -3.352 1.00 82.44 123 ILE A CA 1
ATOM 973 C C . ILE A 1 123 ? -11.471 7.089 -2.613 1.00 82.44 123 ILE A C 1
ATOM 975 O O . ILE A 1 123 ? -12.590 7.332 -3.055 1.00 82.44 123 ILE A O 1
ATOM 979 N N . TYR A 1 124 ? -10.981 7.706 -1.531 1.00 80.12 124 TYR A N 1
ATOM 980 C CA . TYR A 1 124 ? -11.761 8.619 -0.688 1.00 80.12 124 TYR A CA 1
ATOM 981 C C . TYR A 1 124 ? -11.181 10.048 -0.645 1.00 80.12 124 TYR A C 1
ATOM 983 O O . TYR A 1 124 ? -10.780 10.522 0.424 1.00 80.12 124 TYR A O 1
ATOM 991 N N . PRO A 1 125 ? -11.159 10.777 -1.779 1.00 73.75 125 PRO A N 1
ATOM 992 C CA . PRO A 1 125 ? -10.498 12.080 -1.882 1.00 73.75 125 PRO A CA 1
ATOM 993 C C . PRO A 1 125 ? -11.205 13.200 -1.100 1.00 73.75 125 PRO A C 1
ATOM 995 O O . PRO A 1 125 ? -10.587 14.213 -0.784 1.00 73.75 125 PRO A O 1
ATOM 998 N N . GLU A 1 126 ? -12.488 13.038 -0.760 1.00 75.00 126 GLU A N 1
ATOM 999 C CA . GLU A 1 126 ? -13.283 14.060 -0.057 1.00 75.00 126 GLU A CA 1
ATOM 1000 C C . GLU A 1 126 ? -12.998 14.130 1.459 1.00 75.00 126 GLU A C 1
ATOM 1002 O O . GLU A 1 126 ? -13.497 15.008 2.168 1.00 75.00 126 GLU A O 1
ATOM 1007 N N . ARG A 1 127 ? -12.157 13.234 1.989 1.00 79.50 127 ARG A N 1
ATOM 1008 C CA . ARG A 1 127 ? -11.851 13.137 3.425 1.00 79.50 127 ARG A CA 1
ATOM 1009 C C . ARG A 1 127 ? -10.725 14.094 3.824 1.00 79.50 127 ARG A C 1
ATOM 1011 O O . ARG A 1 127 ? -9.599 13.687 4.099 1.00 79.50 127 ARG A O 1
ATOM 1018 N N . GLY A 1 128 ? -11.049 15.386 3.921 1.00 82.44 128 GLY A N 1
ATOM 1019 C CA . GLY A 1 128 ? -10.078 16.454 4.214 1.00 82.44 128 GLY A CA 1
ATOM 1020 C C . GLY A 1 128 ? -9.292 16.307 5.530 1.00 82.44 128 GLY A C 1
ATOM 1021 O O . GLY A 1 128 ? -8.202 16.860 5.665 1.00 82.44 128 GLY A O 1
ATOM 1022 N N . TYR A 1 129 ? -9.779 15.521 6.491 1.00 88.12 129 TYR A N 1
ATOM 1023 C CA . TYR A 1 129 ? -9.045 15.215 7.726 1.00 88.12 129 TYR A CA 1
ATOM 1024 C C . TYR A 1 129 ? -7.810 14.321 7.494 1.00 88.12 129 TYR A C 1
ATOM 1026 O O . TYR A 1 129 ? -6.895 14.314 8.314 1.00 88.12 129 TYR A O 1
ATOM 1034 N N . LEU A 1 130 ? -7.727 13.624 6.355 1.00 90.88 130 LEU A N 1
ATOM 1035 C CA . LEU A 1 130 ? -6.547 12.856 5.947 1.00 90.88 130 LEU A CA 1
ATOM 1036 C C . LEU A 1 130 ? -5.498 13.702 5.208 1.00 90.88 130 LEU A C 1
ATOM 1038 O O . LEU A 1 130 ? -4.437 13.183 4.857 1.00 90.88 130 LEU A O 1
ATOM 1042 N N . ASN A 1 131 ? -5.726 15.007 5.018 1.00 89.75 131 ASN A N 1
ATOM 1043 C CA . ASN A 1 131 ? -4.791 15.887 4.305 1.00 89.75 131 ASN A CA 1
ATOM 1044 C C . ASN A 1 131 ? -3.380 15.881 4.911 1.00 89.75 131 ASN A C 1
ATOM 1046 O O . ASN A 1 131 ? -2.397 15.975 4.179 1.00 89.75 131 ASN A O 1
ATOM 1050 N N . GLY A 1 132 ? -3.254 15.731 6.234 1.00 90.25 132 GLY A N 1
ATOM 1051 C CA . GLY A 1 132 ? -1.949 15.606 6.891 1.00 90.25 132 GLY A CA 1
ATOM 1052 C C . GLY A 1 132 ? -1.171 14.364 6.440 1.00 90.25 132 GLY A C 1
ATOM 1053 O O . GLY A 1 132 ? 0.028 14.447 6.166 1.00 90.25 132 GLY A O 1
ATOM 1054 N N . VAL A 1 133 ? -1.862 13.229 6.301 1.00 92.62 133 VAL A N 1
ATOM 1055 C CA . VAL A 1 133 ? -1.291 11.970 5.797 1.00 92.62 133 VAL A CA 1
ATOM 1056 C C . VAL A 1 133 ? -0.963 12.106 4.311 1.00 92.62 133 VAL A C 1
ATOM 1058 O O . VAL A 1 133 ? 0.158 11.800 3.906 1.00 92.62 133 VAL A O 1
ATOM 1061 N N . TYR A 1 134 ? -1.892 12.643 3.513 1.00 93.19 134 TYR A N 1
ATOM 1062 C CA . TYR A 1 134 ? -1.682 12.902 2.087 1.00 93.19 134 TYR A CA 1
ATOM 1063 C C . TYR A 1 134 ? -0.440 13.765 1.838 1.00 93.19 134 TYR A C 1
ATOM 1065 O O . TYR A 1 134 ? 0.449 13.367 1.087 1.00 93.19 134 TYR A O 1
ATOM 1073 N N . ASN A 1 135 ? -0.334 14.913 2.511 1.00 92.00 135 ASN A N 1
ATOM 1074 C CA . ASN A 1 135 ? 0.780 15.843 2.333 1.00 92.00 135 ASN A CA 1
ATOM 1075 C C . ASN A 1 135 ? 2.120 15.188 2.670 1.00 92.00 135 ASN A C 1
ATOM 1077 O O . ASN A 1 135 ? 3.101 15.385 1.953 1.00 92.00 135 ASN A O 1
ATOM 1081 N N . ARG A 1 136 ? 2.164 14.371 3.726 1.00 93.06 136 ARG A N 1
ATOM 1082 C CA . ARG A 1 136 ? 3.360 13.611 4.092 1.00 93.06 136 ARG A CA 1
ATOM 1083 C C . ARG A 1 136 ? 3.753 12.604 3.015 1.00 93.06 136 ARG A C 1
ATOM 1085 O O . ARG A 1 136 ? 4.918 12.568 2.624 1.00 93.06 136 ARG A O 1
ATOM 1092 N N . LEU A 1 137 ? 2.808 11.794 2.539 1.00 92.44 137 LEU A N 1
ATOM 1093 C CA . LEU A 1 137 ? 3.085 10.793 1.508 1.00 92.44 137 LEU A CA 1
ATOM 1094 C C . LEU A 1 137 ? 3.510 11.463 0.194 1.00 92.44 137 LEU A C 1
ATOM 1096 O O . LEU A 1 137 ? 4.495 11.049 -0.413 1.00 92.44 137 LEU A O 1
ATOM 1100 N N . ALA A 1 138 ? 2.860 12.563 -0.190 1.00 90.31 138 ALA A N 1
ATOM 1101 C CA . ALA A 1 138 ? 3.236 13.361 -1.353 1.00 90.31 138 ALA A CA 1
ATOM 1102 C C . ALA A 1 138 ? 4.656 13.941 -1.227 1.00 90.31 138 ALA A C 1
ATOM 1104 O O . ALA A 1 138 ? 5.438 13.888 -2.179 1.00 90.31 138 ALA A O 1
ATOM 1105 N N . GLN A 1 139 ? 5.027 14.456 -0.049 1.00 89.81 139 GLN A N 1
ATOM 1106 C CA . GLN A 1 139 ? 6.388 14.928 0.220 1.00 89.81 139 GLN A CA 1
ATOM 1107 C C . GLN A 1 139 ? 7.412 13.794 0.125 1.00 89.81 139 GLN A C 1
ATOM 1109 O O . GLN A 1 139 ? 8.457 13.979 -0.499 1.00 89.81 139 GLN A O 1
ATOM 1114 N N . TYR A 1 140 ? 7.115 12.625 0.694 1.00 89.75 140 TYR A N 1
ATOM 1115 C CA . TYR A 1 140 ? 7.987 11.455 0.610 1.00 89.75 140 TYR A CA 1
ATOM 1116 C C . TYR A 1 140 ? 8.199 11.011 -0.845 1.00 89.75 140 TYR A C 1
ATOM 1118 O O . TYR A 1 140 ? 9.339 10.896 -1.293 1.00 89.75 140 TYR A O 1
ATOM 1126 N N . VAL A 1 141 ? 7.121 10.880 -1.623 1.00 88.19 141 VAL A N 1
ATOM 1127 C CA . VAL A 1 141 ? 7.178 10.541 -3.056 1.00 88.19 141 VAL A CA 1
ATOM 1128 C C . VAL A 1 141 ? 8.030 11.556 -3.831 1.00 88.19 141 VAL A C 1
ATOM 1130 O O . VAL A 1 141 ? 8.904 11.167 -4.606 1.00 88.19 141 VAL A O 1
ATOM 1133 N N . GLN A 1 142 ? 7.874 12.861 -3.576 1.00 85.81 142 GLN A N 1
ATOM 1134 C CA . GLN A 1 142 ? 8.722 13.896 -4.190 1.00 85.81 142 GLN A CA 1
ATOM 1135 C C . GLN A 1 142 ? 10.200 13.769 -3.801 1.00 85.81 142 GLN A C 1
ATOM 1137 O O . GLN A 1 142 ? 11.075 13.948 -4.650 1.00 85.81 142 GLN A O 1
ATOM 1142 N N . GLN A 1 143 ? 10.502 13.461 -2.538 1.00 85.31 143 GLN A N 1
ATOM 1143 C CA . GLN A 1 143 ? 11.878 13.243 -2.089 1.00 85.31 143 GLN A CA 1
ATOM 1144 C C . GLN A 1 143 ? 12.506 12.032 -2.786 1.00 85.31 143 GLN A C 1
ATOM 1146 O O . GLN A 1 143 ? 13.636 12.129 -3.265 1.00 85.31 143 GLN A O 1
ATOM 1151 N N . MET A 1 144 ? 11.764 10.930 -2.919 1.00 82.06 144 MET A N 1
ATOM 1152 C CA . MET A 1 144 ? 12.229 9.733 -3.626 1.00 82.06 144 MET A CA 1
ATOM 1153 C C . MET A 1 144 ? 12.493 10.011 -5.110 1.00 82.06 144 MET A C 1
ATOM 1155 O O . MET A 1 144 ? 13.502 9.557 -5.649 1.00 82.06 144 MET A O 1
ATOM 1159 N N . LYS A 1 145 ? 11.666 10.845 -5.759 1.00 76.06 145 LYS A N 1
ATOM 1160 C CA . LYS A 1 145 ? 11.925 11.316 -7.132 1.00 76.06 145 LYS A CA 1
ATOM 1161 C C . LYS A 1 145 ? 13.228 12.103 -7.246 1.00 76.06 145 LYS A C 1
ATOM 1163 O O . LYS A 1 145 ? 13.969 11.909 -8.202 1.00 76.06 145 LYS A O 1
ATOM 1168 N N . ARG A 1 146 ? 13.521 12.985 -6.284 1.00 74.00 146 ARG A N 1
ATOM 1169 C CA . ARG A 1 146 ? 14.757 13.789 -6.281 1.00 74.00 146 ARG A CA 1
ATOM 1170 C C . ARG A 1 146 ? 16.005 12.940 -6.049 1.00 74.00 146 ARG A C 1
ATOM 1172 O O . ARG A 1 146 ? 17.022 13.202 -6.677 1.00 74.00 146 ARG A O 1
ATOM 1179 N N . LYS A 1 147 ? 15.918 11.935 -5.168 1.00 68.56 147 LYS A N 1
ATOM 1180 C CA . LYS A 1 147 ? 17.008 10.988 -4.868 1.00 68.56 147 LYS A CA 1
ATOM 1181 C C . LYS A 1 147 ? 17.300 10.002 -5.998 1.00 68.56 147 LYS A C 1
ATOM 1183 O O . LYS A 1 147 ? 18.366 9.405 -5.996 1.00 68.56 147 LYS A O 1
ATOM 1188 N N . ARG A 1 148 ? 16.397 9.863 -6.974 1.00 62.44 148 ARG A N 1
ATOM 1189 C CA . ARG A 1 148 ? 16.645 9.176 -8.248 1.00 62.44 148 ARG A CA 1
ATOM 1190 C C . ARG A 1 148 ? 16.938 10.202 -9.363 1.00 62.44 148 ARG A C 1
ATOM 1192 O O . ARG A 1 148 ? 16.134 10.306 -10.295 1.00 62.44 148 ARG A O 1
ATOM 1199 N N . PRO A 1 149 ? 18.041 10.983 -9.322 1.00 43.22 149 PRO A N 1
ATOM 1200 C CA . PRO A 1 149 ? 18.465 11.690 -10.518 1.00 43.22 149 PRO A CA 1
ATOM 1201 C C . PRO A 1 149 ? 18.812 10.644 -11.582 1.00 43.22 149 PRO A C 1
ATOM 1203 O O . PRO A 1 149 ? 19.275 9.544 -11.278 1.00 43.22 149 PRO A O 1
ATOM 1206 N N . HIS A 1 150 ? 18.507 10.965 -12.836 1.00 44.38 150 HIS A N 1
ATOM 1207 C CA . HIS A 1 150 ? 18.790 10.118 -13.985 1.00 44.38 150 HIS A CA 1
ATOM 1208 C C . HIS A 1 150 ? 20.178 9.484 -13.886 1.00 44.38 150 HIS A C 1
ATOM 1210 O O . HIS A 1 150 ? 21.145 10.147 -13.521 1.00 44.38 150 HIS A O 1
ATOM 1216 N N . CYS A 1 151 ? 20.260 8.199 -14.230 1.00 32.69 151 CYS A N 1
ATOM 1217 C CA . CYS A 1 151 ? 21.506 7.460 -14.370 1.00 32.69 151 CYS A CA 1
ATOM 1218 C C . CYS A 1 151 ? 22.298 8.052 -15.550 1.00 32.69 151 CYS A C 1
ATOM 1220 O O . CYS A 1 151 ? 22.337 7.501 -16.646 1.00 32.69 151 CYS A O 1
ATOM 1222 N N . THR A 1 152 ? 22.884 9.222 -15.330 1.00 28.53 152 THR A N 1
ATOM 1223 C CA . THR A 1 152 ? 23.896 9.849 -16.159 1.00 28.53 152 THR A CA 1
ATOM 1224 C C . THR A 1 152 ? 25.101 10.036 -15.258 1.00 28.53 152 THR A C 1
ATOM 1226 O O . THR A 1 152 ? 25.164 10.993 -14.493 1.00 28.53 152 THR A O 1
ATOM 1229 N N . LYS A 1 153 ? 26.043 9.103 -15.426 1.00 28.39 153 LYS A N 1
ATOM 1230 C CA . LYS A 1 153 ? 27.355 8.961 -14.780 1.00 28.39 153 LYS A CA 1
ATOM 1231 C C . LYS A 1 153 ? 27.350 8.147 -13.482 1.00 28.39 153 LYS A C 1
ATOM 1233 O O . LYS A 1 153 ? 26.584 8.396 -12.564 1.00 28.39 153 LYS A O 1
ATOM 1238 N N . SER A 1 154 ? 28.224 7.139 -13.501 1.00 30.69 154 SER A N 1
ATOM 1239 C CA . SER A 1 154 ? 28.793 6.426 -12.359 1.00 30.69 154 SER A CA 1
ATOM 1240 C C . SER A 1 154 ? 28.852 7.318 -11.120 1.00 30.69 154 SER A C 1
ATOM 1242 O O . SER A 1 154 ? 29.487 8.371 -11.170 1.00 30.69 154 SER A O 1
ATOM 1244 N N . GLU A 1 155 ? 28.214 6.901 -10.028 1.00 34.44 155 GLU A N 1
ATOM 1245 C CA . GLU A 1 155 ? 28.494 7.448 -8.702 1.00 34.44 155 GLU A CA 1
ATOM 1246 C C . GLU A 1 155 ? 29.932 7.060 -8.330 1.00 34.44 155 GLU A C 1
ATOM 1248 O O . GLU A 1 155 ? 30.184 6.012 -7.742 1.00 34.44 155 GLU A O 1
ATOM 1253 N N . GLU A 1 156 ? 30.905 7.884 -8.714 1.00 29.67 156 GLU A N 1
ATOM 1254 C CA . GLU A 1 156 ? 32.163 7.923 -7.977 1.00 29.67 156 GLU A CA 1
ATOM 1255 C C . GLU A 1 156 ? 31.864 8.533 -6.603 1.00 29.67 156 GLU A C 1
ATOM 1257 O O . GLU A 1 156 ? 31.310 9.633 -6.512 1.00 29.67 156 GLU A O 1
ATOM 1262 N N . LEU A 1 157 ? 32.206 7.805 -5.533 1.00 31.39 157 LEU A N 1
ATOM 1263 C CA . LEU A 1 157 ? 32.161 8.336 -4.173 1.00 31.39 157 LEU A CA 1
ATOM 1264 C C . LEU A 1 157 ? 32.927 9.671 -4.117 1.00 31.39 157 LEU A C 1
ATOM 1266 O O . LEU A 1 157 ? 34.021 9.763 -4.685 1.00 31.39 157 LEU A O 1
ATOM 1270 N N . PRO A 1 158 ? 32.420 10.691 -3.401 1.00 29.77 158 PRO A N 1
ATOM 1271 C CA . PRO A 1 158 ? 33.184 11.907 -3.179 1.00 29.77 158 PRO A CA 1
ATOM 1272 C C . PRO A 1 158 ? 34.493 11.557 -2.459 1.00 29.77 158 PRO A C 1
ATOM 1274 O O . PRO A 1 158 ? 34.495 11.016 -1.352 1.00 29.77 158 PRO A O 1
ATOM 1277 N N . LYS A 1 159 ? 35.622 11.848 -3.114 1.00 31.11 159 LYS A N 1
ATOM 1278 C CA . LYS A 1 159 ? 36.960 11.682 -2.542 1.00 31.11 159 LYS A CA 1
ATOM 1279 C C . LYS A 1 159 ? 37.086 12.598 -1.322 1.00 31.11 159 LYS A C 1
ATOM 1281 O O . LYS A 1 159 ? 37.078 13.815 -1.481 1.00 31.11 159 LYS A O 1
ATOM 1286 N N . GLY A 1 160 ? 37.210 12.010 -0.132 1.00 37.84 160 GLY A N 1
ATOM 1287 C CA . GLY A 1 160 ? 37.525 12.734 1.106 1.00 37.84 160 GLY A CA 1
ATOM 1288 C C . GLY A 1 160 ? 36.517 12.624 2.253 1.00 37.84 160 GLY A C 1
ATOM 1289 O O . GLY A 1 160 ? 36.715 13.298 3.258 1.00 37.84 160 GLY A O 1
ATOM 1290 N N . ALA A 1 161 ? 35.468 11.800 2.160 1.00 29.98 161 ALA A N 1
ATOM 1291 C CA . ALA A 1 161 ? 34.620 11.524 3.323 1.00 29.98 161 ALA A CA 1
ATOM 1292 C C . ALA A 1 161 ? 35.360 10.597 4.304 1.00 29.98 161 ALA A C 1
ATOM 1294 O O . ALA A 1 161 ? 35.654 9.446 3.981 1.00 29.98 161 ALA A O 1
ATOM 1295 N N . THR A 1 162 ? 35.698 11.112 5.484 1.00 35.06 162 THR A N 1
ATOM 1296 C CA . THR A 1 162 ? 36.311 10.351 6.574 1.00 35.06 162 THR A CA 1
ATOM 1297 C C . THR A 1 162 ? 35.341 9.296 7.109 1.00 35.06 162 THR A C 1
ATOM 1299 O O . THR A 1 162 ? 34.149 9.541 7.289 1.00 35.06 162 THR A O 1
ATOM 1302 N N . GLU A 1 163 ? 35.880 8.111 7.386 1.00 36.59 163 GLU A N 1
ATOM 1303 C CA . GLU A 1 163 ? 35.205 6.855 7.758 1.00 36.59 163 GLU A CA 1
ATOM 1304 C C . GLU A 1 163 ? 34.374 6.882 9.063 1.00 36.59 163 GLU A C 1
ATOM 1306 O O . GLU A 1 163 ? 33.936 5.839 9.538 1.00 36.59 163 GLU A O 1
ATOM 1311 N N . LEU A 1 164 ? 34.121 8.053 9.656 1.00 36.38 164 LEU A N 1
ATOM 1312 C CA . LEU A 1 164 ? 33.551 8.189 11.002 1.00 36.38 164 LEU A CA 1
ATOM 1313 C C . LEU A 1 164 ? 32.273 9.039 11.112 1.00 36.38 164 LEU A C 1
ATOM 1315 O O . LEU A 1 164 ? 31.728 9.141 12.206 1.00 36.38 164 LEU A O 1
ATOM 1319 N N . GLU A 1 165 ? 31.715 9.556 10.011 1.00 31.66 165 GLU A N 1
ATOM 1320 C CA . GLU A 1 165 ? 30.396 10.231 10.024 1.00 31.66 165 GLU A CA 1
ATOM 1321 C C . GLU A 1 165 ? 29.237 9.384 9.466 1.00 31.66 165 GLU A C 1
ATOM 1323 O O . GLU A 1 165 ? 28.130 9.879 9.259 1.00 31.66 165 GLU A O 1
ATOM 1328 N N . ILE A 1 166 ? 29.441 8.081 9.250 1.00 40.34 166 ILE A N 1
ATOM 1329 C CA . ILE A 1 166 ? 28.381 7.191 8.753 1.00 40.34 166 ILE A CA 1
ATOM 1330 C C . ILE A 1 166 ? 28.215 5.953 9.650 1.00 40.34 166 ILE A C 1
ATOM 1332 O O . ILE A 1 166 ? 28.625 4.866 9.247 1.00 40.34 166 ILE A O 1
ATOM 1336 N N . PRO A 1 167 ? 27.582 6.051 10.841 1.00 40.25 167 PRO A N 1
ATOM 1337 C CA . PRO A 1 167 ? 27.117 4.817 11.476 1.00 40.25 167 PRO A CA 1
ATOM 1338 C C . PRO A 1 167 ? 25.734 4.887 12.153 1.00 40.25 167 PRO A C 1
ATOM 1340 O O . PRO A 1 167 ? 25.584 4.380 13.257 1.00 40.25 167 PRO A O 1
ATOM 1343 N N . ILE A 1 168 ? 24.694 5.433 11.491 1.00 33.09 168 ILE A N 1
ATOM 1344 C CA . ILE A 1 168 ? 23.272 5.115 11.825 1.00 33.09 168 ILE A CA 1
ATOM 1345 C C . ILE A 1 168 ? 22.377 4.865 10.577 1.00 33.09 168 ILE A C 1
ATOM 1347 O O . ILE A 1 168 ? 21.341 4.216 10.673 1.00 33.09 168 ILE A O 1
ATOM 1351 N N . ALA A 1 169 ? 22.762 5.279 9.362 1.00 33.44 169 ALA A N 1
ATOM 1352 C CA . ALA A 1 169 ? 21.823 5.376 8.226 1.00 33.44 169 ALA A CA 1
ATOM 1353 C C . ALA A 1 169 ? 21.868 4.256 7.153 1.00 33.44 169 ALA A C 1
ATOM 1355 O O . ALA A 1 169 ? 21.500 4.511 6.006 1.00 33.44 169 ALA A O 1
ATOM 1356 N N . ARG A 1 170 ? 22.310 3.026 7.461 1.00 37.56 170 ARG A N 1
ATOM 1357 C CA . ARG A 1 170 ? 22.312 1.909 6.482 1.00 37.56 170 ARG A CA 1
ATOM 1358 C C . ARG A 1 170 ? 21.978 0.532 7.074 1.00 37.56 170 ARG A C 1
ATOM 1360 O O . ARG A 1 170 ? 22.607 -0.465 6.735 1.00 37.56 170 ARG A O 1
ATOM 1367 N N . ALA A 1 171 ? 20.902 0.425 7.849 1.00 40.38 171 ALA A N 1
ATOM 1368 C CA . ALA A 1 171 ? 20.051 -0.740 7.599 1.00 40.38 171 ALA A CA 1
ATOM 1369 C C . ALA A 1 171 ? 19.500 -0.553 6.171 1.00 40.38 171 ALA A C 1
ATOM 1371 O O . ALA A 1 171 ? 19.081 0.557 5.847 1.00 40.38 171 ALA A O 1
ATOM 1372 N N . LYS A 1 172 ? 19.588 -1.559 5.288 1.00 52.59 172 LYS A N 1
ATOM 1373 C CA . LYS A 1 172 ? 19.083 -1.522 3.896 1.00 52.59 172 LYS A CA 1
ATOM 1374 C C . LYS A 1 172 ? 17.561 -1.243 3.892 1.00 52.59 172 LYS A C 1
ATOM 1376 O O . LYS A 1 172 ? 16.775 -2.163 3.689 1.00 52.59 172 LYS A O 1
ATOM 1381 N N . ILE A 1 173 ? 17.121 -0.006 4.137 1.00 63.09 173 ILE A N 1
ATOM 1382 C CA . ILE A 1 173 ? 15.716 0.384 3.993 1.00 63.09 173 ILE A CA 1
ATOM 1383 C C . ILE A 1 173 ? 15.372 0.166 2.522 1.00 63.09 173 ILE A C 1
ATOM 1385 O O . ILE A 1 173 ? 16.042 0.694 1.631 1.00 63.09 173 ILE A O 1
ATOM 1389 N N . LYS A 1 174 ? 14.369 -0.672 2.265 1.00 69.94 174 LYS A N 1
ATOM 1390 C CA . LYS A 1 174 ? 13.933 -1.006 0.912 1.00 69.94 174 LYS A CA 1
ATOM 1391 C C . LYS A 1 174 ? 13.421 0.264 0.227 1.00 69.94 174 LYS A C 1
ATOM 1393 O O . LYS A 1 174 ? 12.356 0.768 0.560 1.00 69.94 174 LYS A O 1
ATOM 1398 N N . GLU A 1 175 ? 14.178 0.791 -0.732 1.00 76.94 175 GLU A N 1
ATOM 1399 C CA . GLU A 1 175 ? 13.736 1.940 -1.525 1.00 76.94 175 GLU A CA 1
ATOM 1400 C C . GLU A 1 175 ? 12.537 1.574 -2.410 1.00 76.94 175 GLU A C 1
ATOM 1402 O O . GLU A 1 175 ? 12.455 0.454 -2.918 1.00 76.94 175 GLU A O 1
ATOM 1407 N N . MET A 1 176 ? 11.623 2.528 -2.628 1.00 76.12 176 MET A N 1
ATOM 1408 C CA . MET A 1 176 ? 10.547 2.377 -3.615 1.00 76.12 176 MET A CA 1
ATOM 1409 C C . MET A 1 176 ? 11.126 2.115 -4.999 1.00 76.12 176 MET A C 1
ATOM 1411 O O . MET A 1 176 ? 11.976 2.875 -5.465 1.00 76.12 176 MET A O 1
ATOM 1415 N N . THR A 1 177 ? 10.635 1.073 -5.664 1.00 78.31 177 THR A N 1
ATOM 1416 C CA . THR A 1 177 ? 10.899 0.795 -7.080 1.00 78.31 177 THR A CA 1
ATOM 1417 C C . THR A 1 177 ? 10.266 1.864 -7.979 1.00 78.31 177 THR A C 1
ATOM 1419 O O . THR A 1 177 ? 9.416 2.644 -7.554 1.00 78.31 177 THR A O 1
ATOM 1422 N N . GLY A 1 178 ? 10.661 1.918 -9.252 1.00 73.12 178 GLY A N 1
ATOM 1423 C CA . GLY A 1 178 ? 10.095 2.857 -10.224 1.00 73.12 178 GLY A CA 1
ATOM 1424 C C . GLY A 1 178 ? 8.616 2.594 -10.520 1.00 73.12 178 GLY A C 1
ATOM 1425 O O . GLY A 1 178 ? 7.885 3.530 -10.834 1.00 73.12 178 GLY A O 1
ATOM 1426 N N . GLU A 1 179 ? 8.182 1.339 -10.391 1.00 73.88 179 GLU A N 1
ATOM 1427 C CA . GLU A 1 179 ? 6.782 0.922 -10.499 1.00 73.88 179 GLU A CA 1
ATOM 1428 C C . GLU A 1 179 ? 5.982 1.432 -9.306 1.00 73.88 179 GLU A C 1
ATOM 1430 O O . GLU A 1 179 ? 4.987 2.132 -9.486 1.00 73.88 179 GLU A O 1
ATOM 1435 N N . GLU A 1 180 ? 6.463 1.134 -8.097 1.00 82.38 180 GLU A N 1
ATOM 1436 C CA . GLU A 1 180 ? 5.827 1.571 -6.857 1.00 82.38 180 GLU A CA 1
ATOM 1437 C C . GLU A 1 180 ? 5.739 3.104 -6.825 1.00 82.38 180 GLU A C 1
ATOM 1439 O O . GLU A 1 180 ? 4.701 3.669 -6.495 1.00 82.38 180 GLU A O 1
ATOM 1444 N N . LEU A 1 181 ? 6.799 3.808 -7.232 1.00 83.69 181 LEU A N 1
ATOM 1445 C CA . LEU A 1 181 ? 6.803 5.269 -7.253 1.00 83.69 181 LEU A CA 1
ATOM 1446 C C . LEU A 1 181 ? 5.736 5.827 -8.200 1.00 83.69 181 LEU A C 1
ATOM 1448 O O . LEU A 1 181 ? 4.977 6.710 -7.806 1.00 83.69 181 LEU A O 1
ATOM 1452 N N . LEU A 1 182 ? 5.628 5.273 -9.411 1.00 78.19 182 LEU A N 1
ATOM 1453 C CA . LEU A 1 182 ? 4.588 5.678 -10.350 1.00 78.19 182 LEU A CA 1
ATOM 1454 C C . LEU A 1 182 ? 3.187 5.403 -9.795 1.00 78.19 182 LEU A C 1
ATOM 1456 O O . LEU A 1 182 ? 2.293 6.240 -9.910 1.00 78.19 182 LEU A O 1
ATOM 1460 N N . GLN A 1 183 ? 2.983 4.234 -9.193 1.00 80.69 183 GLN A N 1
ATOM 1461 C CA . GLN A 1 183 ? 1.693 3.869 -8.626 1.00 80.69 183 GLN A CA 1
ATOM 1462 C C . GLN A 1 183 ? 1.283 4.832 -7.501 1.00 80.69 183 GLN A C 1
ATOM 1464 O O . GLN A 1 183 ? 0.134 5.273 -7.460 1.00 80.69 183 GLN A O 1
ATOM 1469 N N . ALA A 1 184 ? 2.226 5.239 -6.648 1.00 87.44 184 ALA A N 1
ATOM 1470 C CA . ALA A 1 184 ? 1.979 6.256 -5.632 1.00 87.44 184 ALA A CA 1
ATOM 1471 C C . ALA A 1 184 ? 1.619 7.620 -6.245 1.00 87.44 184 ALA A C 1
ATOM 1473 O O . ALA A 1 184 ? 0.688 8.267 -5.771 1.00 87.44 184 ALA A O 1
ATOM 1474 N N . GLU A 1 185 ? 2.296 8.050 -7.315 1.00 85.62 185 GLU A N 1
ATOM 1475 C CA . GLU A 1 185 ? 1.972 9.307 -8.010 1.00 85.62 185 GLU A CA 1
ATOM 1476 C C . GLU A 1 185 ? 0.557 9.310 -8.599 1.00 85.62 185 GLU A C 1
ATOM 1478 O O . GLU A 1 185 ? -0.139 10.326 -8.531 1.00 85.62 185 GLU A O 1
ATOM 1483 N N . VAL A 1 186 ? 0.124 8.174 -9.155 1.00 82.31 186 VAL A N 1
ATOM 1484 C CA . VAL A 1 186 ? -1.241 7.992 -9.667 1.00 82.31 186 VAL A CA 1
ATOM 1485 C C . VAL A 1 186 ? -2.254 8.129 -8.543 1.00 82.31 186 VAL A C 1
ATOM 1487 O O . VAL A 1 186 ? -3.191 8.921 -8.655 1.00 82.31 186 VAL A O 1
ATOM 1490 N N . TYR A 1 187 ? -2.051 7.385 -7.457 1.00 86.38 187 TYR A N 1
ATOM 1491 C CA . TYR A 1 187 ? -2.966 7.393 -6.324 1.00 86.38 187 TYR A CA 1
ATOM 1492 C C . TYR A 1 187 ? -3.079 8.776 -5.684 1.00 86.38 187 TYR A C 1
ATOM 1494 O O . TYR A 1 187 ? -4.182 9.264 -5.452 1.00 86.38 187 TYR A O 1
ATOM 1502 N N . LEU A 1 188 ? -1.953 9.461 -5.502 1.00 87.12 188 LEU A N 1
ATOM 1503 C CA . LEU A 1 188 ? -1.918 10.801 -4.925 1.00 87.12 188 LEU A CA 1
ATOM 1504 C C . LEU A 1 188 ? -2.326 11.902 -5.920 1.00 87.12 188 LEU A C 1
ATOM 1506 O O . LEU A 1 188 ? -2.209 13.079 -5.604 1.00 87.12 188 LEU A O 1
ATOM 1510 N N . GLY A 1 189 ? -2.776 11.567 -7.134 1.00 83.12 189 GLY A N 1
ATOM 1511 C CA . GLY A 1 189 ? -3.228 12.564 -8.108 1.00 83.12 189 GLY A CA 1
ATOM 1512 C C . GLY A 1 189 ? -2.136 13.553 -8.531 1.00 83.12 189 GLY A C 1
ATOM 1513 O O . GLY A 1 189 ? -2.437 14.656 -8.979 1.00 83.12 189 GLY A O 1
ATOM 1514 N N . MET A 1 190 ? -0.865 13.163 -8.407 1.00 80.88 190 MET A N 1
ATOM 1515 C CA . MET A 1 190 ? 0.304 14.005 -8.702 1.00 80.88 190 MET A CA 1
ATOM 1516 C C . MET A 1 190 ? 0.649 14.031 -10.199 1.00 80.88 190 MET A C 1
ATOM 1518 O O . MET A 1 190 ? 1.596 14.695 -10.623 1.00 80.88 190 MET A O 1
ATOM 1522 N N . VAL A 1 191 ? -0.140 13.302 -10.984 1.00 81.12 191 VAL A N 1
ATOM 1523 C CA . VAL A 1 191 ? -0.039 13.123 -12.427 1.00 81.12 191 VAL A CA 1
ATOM 1524 C C . VAL A 1 191 ? -0.854 14.194 -13.152 1.00 81.12 191 VAL A C 1
ATOM 1526 O O . VAL A 1 191 ? -2.034 14.397 -12.860 1.00 81.12 191 VAL A O 1
ATOM 1529 N N . LYS A 1 192 ? -0.262 14.838 -14.161 1.00 80.06 192 LYS A N 1
ATOM 1530 C CA . LYS A 1 192 ? -0.927 15.855 -14.991 1.00 80.06 192 LYS A CA 1
ATOM 1531 C C . LYS A 1 192 ? -1.785 15.222 -16.087 1.00 80.06 192 LYS A C 1
ATOM 1533 O O . LYS A 1 192 ? -2.917 15.641 -16.314 1.00 80.06 192 LYS A O 1
ATOM 1538 N N . ASN A 1 193 ? -1.277 14.195 -16.758 1.00 84.19 193 ASN A N 1
ATOM 1539 C CA . ASN A 1 193 ? -1.931 13.496 -17.859 1.00 84.19 193 ASN A CA 1
ATOM 1540 C C . ASN A 1 193 ? -2.421 12.111 -17.420 1.00 84.19 193 ASN A C 1
ATOM 1542 O O . ASN A 1 193 ? -1.813 11.082 -17.723 1.00 84.19 193 ASN A O 1
ATOM 1546 N N . LYS A 1 194 ? -3.566 12.086 -16.725 1.00 80.56 194 LYS A N 1
ATOM 1547 C CA . LYS A 1 194 ? -4.173 10.853 -16.190 1.00 80.56 194 LYS A CA 1
ATOM 1548 C C . LYS A 1 194 ? -4.354 9.765 -17.255 1.00 80.56 194 LYS A C 1
ATOM 1550 O O . LYS A 1 194 ? -4.018 8.615 -17.008 1.00 80.56 194 LYS A O 1
ATOM 1555 N N . ARG A 1 195 ? -4.805 10.139 -18.461 1.00 85.38 195 ARG A N 1
ATOM 1556 C CA . ARG A 1 195 ? -5.029 9.200 -19.578 1.00 85.38 195 ARG A CA 1
ATOM 1557 C C . ARG A 1 195 ? -3.739 8.544 -20.056 1.00 85.38 195 ARG A C 1
ATOM 1559 O O . ARG A 1 195 ? -3.732 7.352 -20.347 1.00 85.38 195 ARG A O 1
ATOM 1566 N N . LEU A 1 196 ? -2.656 9.315 -20.170 1.00 86.50 196 LEU A N 1
ATOM 1567 C CA . LEU A 1 196 ? -1.353 8.761 -20.527 1.00 86.50 196 LEU A CA 1
ATOM 1568 C C . LEU A 1 196 ? -0.901 7.764 -19.464 1.00 86.50 196 LEU A C 1
ATOM 1570 O O . LEU A 1 196 ? -0.493 6.659 -19.811 1.00 86.50 196 LEU A O 1
ATOM 1574 N N . VAL A 1 197 ? -0.983 8.147 -18.190 1.00 83.50 197 VAL A N 1
ATOM 1575 C CA . VAL A 1 197 ? -0.487 7.299 -17.109 1.00 83.50 197 VAL A CA 1
ATOM 1576 C C . VAL A 1 197 ? -1.308 6.030 -16.961 1.00 83.50 197 VAL A C 1
ATOM 1578 O O . VAL A 1 197 ? -0.706 4.972 -16.874 1.00 83.50 197 VAL A O 1
ATOM 1581 N N . GLU A 1 198 ? -2.635 6.097 -17.035 1.00 81.62 198 GLU A N 1
ATOM 1582 C CA . GLU A 1 198 ? -3.509 4.918 -17.014 1.00 81.62 198 GLU A CA 1
ATOM 1583 C C . GLU A 1 198 ? -3.145 3.913 -18.118 1.00 81.62 198 GLU A C 1
ATOM 1585 O O . GLU A 1 198 ? -3.017 2.711 -17.881 1.00 81.62 198 GLU A O 1
ATOM 1590 N N . LYS A 1 199 ? -2.914 4.399 -19.341 1.00 86.19 199 LYS A N 1
ATOM 1591 C CA . LYS A 1 199 ? -2.488 3.533 -20.444 1.00 86.19 199 LYS A CA 1
ATOM 1592 C C . LYS A 1 199 ? -1.093 2.960 -20.210 1.00 86.19 199 LYS A C 1
ATOM 1594 O O . LYS A 1 199 ? -0.874 1.772 -20.442 1.00 86.19 199 LYS A O 1
ATOM 1599 N N . VAL A 1 200 ? -0.157 3.776 -19.728 1.00 85.69 200 VAL A N 1
ATOM 1600 C CA . VAL A 1 200 ? 1.200 3.321 -19.412 1.00 85.69 200 VAL A CA 1
ATOM 1601 C C . VAL A 1 200 ? 1.160 2.254 -18.320 1.00 85.69 200 VAL A C 1
ATOM 1603 O O . VAL A 1 200 ? 1.707 1.182 -18.551 1.00 85.69 200 VAL A O 1
ATOM 1606 N N . THR A 1 201 ? 0.476 2.476 -17.193 1.00 79.69 201 THR A N 1
ATOM 1607 C CA . THR A 1 201 ? 0.368 1.510 -16.083 1.00 79.69 201 THR A CA 1
ATOM 1608 C C . THR A 1 201 ? -0.348 0.224 -16.493 1.00 79.69 201 THR A C 1
ATOM 1610 O O . THR A 1 201 ? 0.027 -0.854 -16.042 1.00 79.69 201 THR A O 1
ATOM 1613 N N . LYS A 1 202 ? -1.311 0.290 -17.417 1.00 80.19 202 LYS A N 1
ATOM 1614 C CA . LYS A 1 202 ? -1.982 -0.899 -17.961 1.00 80.19 202 LYS A CA 1
ATOM 1615 C C . LYS A 1 202 ? -1.083 -1.757 -18.861 1.00 80.19 202 LYS A C 1
ATOM 1617 O O . LYS A 1 202 ? -1.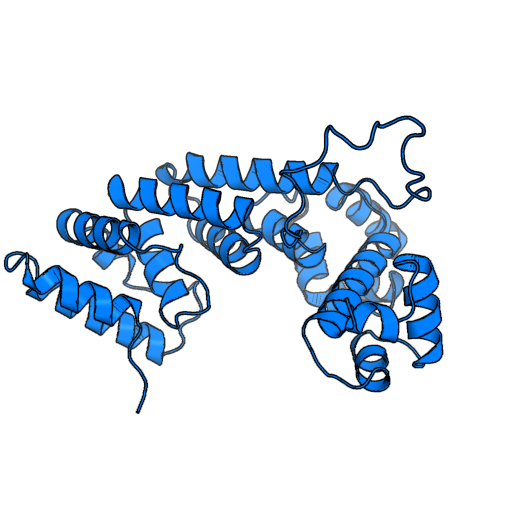273 -2.972 -18.949 1.00 80.19 202 LYS A O 1
ATOM 1622 N N . HIS A 1 203 ? -0.132 -1.142 -19.566 1.00 83.31 203 HIS A N 1
ATOM 1623 C CA . HIS A 1 203 ? 0.571 -1.789 -20.678 1.00 83.31 203 HIS A CA 1
ATOM 1624 C C . HIS A 1 203 ? 2.078 -1.978 -20.484 1.00 83.31 203 HIS A C 1
ATOM 1626 O O . HIS A 1 203 ? 2.662 -2.823 -21.163 1.00 83.31 203 HIS A O 1
ATOM 1632 N N . TYR A 1 204 ? 2.722 -1.259 -19.563 1.00 80.12 204 TYR A N 1
ATOM 1633 C CA . TYR A 1 204 ? 4.184 -1.261 -19.444 1.00 80.12 204 TYR A CA 1
ATOM 1634 C C . TYR A 1 204 ? 4.788 -2.639 -19.156 1.00 80.12 204 TYR A C 1
ATOM 1636 O O . TYR A 1 204 ? 5.829 -2.962 -19.720 1.00 80.12 204 TYR A O 1
ATOM 1644 N N . MET A 1 205 ? 4.112 -3.482 -18.369 1.00 72.88 205 MET A N 1
ATOM 1645 C CA . MET A 1 205 ? 4.568 -4.850 -18.082 1.00 72.88 205 MET A CA 1
ATOM 1646 C C . MET A 1 205 ? 4.589 -5.753 -19.322 1.00 72.88 205 MET A C 1
ATOM 1648 O O . MET A 1 205 ? 5.351 -6.713 -19.378 1.00 72.88 205 MET A O 1
ATOM 1652 N N . LYS A 1 206 ? 3.762 -5.446 -20.328 1.00 77.69 206 LYS A N 1
ATOM 1653 C CA . LYS A 1 206 ? 3.676 -6.191 -21.595 1.00 77.69 206 LYS A CA 1
ATOM 1654 C C . LYS A 1 206 ? 4.603 -5.613 -22.669 1.00 77.69 206 LYS A C 1
ATOM 1656 O O . LYS A 1 206 ? 4.843 -6.251 -23.697 1.00 77.69 206 LYS A O 1
ATOM 1661 N N . ALA A 1 207 ? 5.113 -4.400 -22.462 1.00 81.25 207 ALA A N 1
ATOM 1662 C CA . ALA A 1 207 ? 5.913 -3.701 -23.448 1.00 81.25 207 ALA A CA 1
ATOM 1663 C C . ALA A 1 207 ? 7.359 -4.213 -23.475 1.00 81.25 207 ALA A C 1
ATOM 1665 O O . ALA A 1 207 ? 8.052 -4.280 -22.463 1.00 81.25 207 ALA A O 1
ATOM 1666 N N . LYS A 1 208 ? 7.850 -4.519 -24.679 1.00 80.00 208 LYS A N 1
ATOM 1667 C CA . LYS A 1 208 ? 9.227 -5.003 -24.897 1.00 80.00 208 LYS A CA 1
ATOM 1668 C C . LYS A 1 208 ? 10.224 -3.849 -25.033 1.00 80.00 208 LYS A C 1
ATOM 1670 O O . LYS A 1 208 ? 11.386 -3.970 -24.651 1.00 80.00 208 LYS A O 1
ATOM 1675 N N . ASN A 1 209 ? 9.761 -2.734 -25.594 1.00 85.19 209 ASN A N 1
ATOM 1676 C CA . ASN A 1 209 ? 10.531 -1.527 -25.857 1.00 85.19 209 ASN A CA 1
ATOM 1677 C C . ASN A 1 209 ? 9.600 -0.300 -25.889 1.00 85.19 209 ASN A C 1
ATOM 1679 O O . ASN A 1 209 ? 8.377 -0.424 -25.801 1.00 85.19 209 ASN A O 1
ATOM 1683 N N . THR A 1 210 ? 10.184 0.890 -26.037 1.00 88.69 210 THR A N 1
ATOM 1684 C CA . THR A 1 210 ? 9.442 2.158 -26.088 1.00 88.69 210 THR A CA 1
ATOM 1685 C C . THR A 1 210 ? 8.440 2.247 -27.241 1.00 88.69 210 THR A C 1
ATOM 1687 O O . THR A 1 210 ? 7.386 2.841 -27.050 1.00 88.69 210 THR A O 1
ATOM 1690 N N . GLY A 1 211 ? 8.756 1.689 -28.416 1.00 90.81 211 GLY A N 1
ATOM 1691 C CA . GLY A 1 211 ? 7.847 1.685 -29.569 1.00 90.81 211 GLY A CA 1
ATOM 1692 C C . GLY A 1 211 ? 6.591 0.877 -29.273 1.00 90.81 211 GLY A C 1
ATOM 1693 O O . GLY A 1 211 ? 5.495 1.418 -29.301 1.00 90.81 211 GLY A O 1
ATOM 1694 N N . HIS A 1 212 ? 6.776 -0.363 -28.818 1.00 90.62 212 HIS A N 1
ATOM 1695 C CA . HIS A 1 212 ? 5.672 -1.238 -28.434 1.00 90.62 212 HIS A CA 1
ATOM 1696 C C . HIS A 1 212 ? 4.808 -0.622 -27.318 1.00 90.62 212 HIS A C 1
ATOM 1698 O O . HIS A 1 212 ? 3.588 -0.733 -27.355 1.00 90.62 212 HIS A O 1
ATOM 1704 N N . LEU A 1 213 ? 5.410 0.077 -26.344 1.00 90.75 213 LEU A N 1
ATOM 1705 C CA . LEU A 1 213 ? 4.634 0.790 -25.323 1.00 90.75 213 LEU A CA 1
ATOM 1706 C C . LEU A 1 213 ? 3.812 1.947 -25.911 1.00 90.75 213 LEU A C 1
ATOM 1708 O O . LEU A 1 213 ? 2.664 2.130 -25.512 1.00 90.75 213 LEU A O 1
ATOM 1712 N N . ALA A 1 214 ? 4.380 2.719 -26.841 1.00 93.06 214 ALA A N 1
ATOM 1713 C CA . ALA A 1 214 ? 3.671 3.804 -27.518 1.00 93.06 214 ALA A CA 1
ATOM 1714 C C . ALA A 1 214 ? 2.458 3.272 -28.297 1.00 93.06 214 ALA A C 1
ATOM 1716 O O . ALA A 1 214 ? 1.360 3.814 -28.151 1.00 93.06 214 ALA A O 1
ATOM 1717 N N . ASP A 1 215 ? 2.645 2.166 -29.022 1.00 93.44 215 ASP A N 1
ATOM 1718 C CA . ASP A 1 215 ? 1.600 1.498 -29.800 1.00 93.44 215 ASP A CA 1
ATOM 1719 C C . ASP A 1 215 ? 0.472 0.983 -28.897 1.00 93.44 215 ASP A C 1
ATOM 1721 O O . ASP A 1 215 ? -0.698 1.272 -29.140 1.00 93.44 215 ASP A O 1
ATOM 1725 N N . LEU A 1 216 ? 0.812 0.307 -27.790 1.00 91.06 216 LEU A N 1
ATOM 1726 C CA . LEU A 1 216 ? -0.167 -0.151 -26.795 1.00 91.06 216 LEU A CA 1
ATOM 1727 C C . LEU A 1 216 ? -0.930 1.013 -26.145 1.00 91.06 216 LEU A C 1
ATOM 1729 O O . LEU A 1 216 ? -2.101 0.877 -25.797 1.00 91.06 216 LEU A O 1
ATOM 1733 N N . CYS A 1 217 ? -0.289 2.174 -25.999 1.00 90.88 217 CYS A N 1
ATOM 1734 C CA . CYS A 1 217 ? -0.943 3.382 -25.504 1.00 90.88 217 CYS A CA 1
ATOM 1735 C C . CYS A 1 217 ? -1.730 4.135 -26.601 1.00 90.88 217 CYS A C 1
ATOM 1737 O O . CYS A 1 217 ? -2.419 5.117 -26.302 1.00 90.88 217 CYS A O 1
ATOM 1739 N N . GLY A 1 218 ? -1.670 3.702 -27.862 1.00 92.12 218 GLY A N 1
ATOM 1740 C CA . GLY A 1 218 ? -2.345 4.349 -28.987 1.00 92.12 218 GLY A CA 1
ATOM 1741 C C . GLY A 1 218 ? -1.785 5.736 -29.318 1.00 92.12 218 GLY A C 1
ATOM 1742 O O . GLY A 1 218 ? -2.549 6.635 -29.663 1.00 92.12 218 GLY A O 1
ATOM 1743 N N . TYR A 1 219 ? -0.473 5.936 -29.163 1.00 93.00 219 TY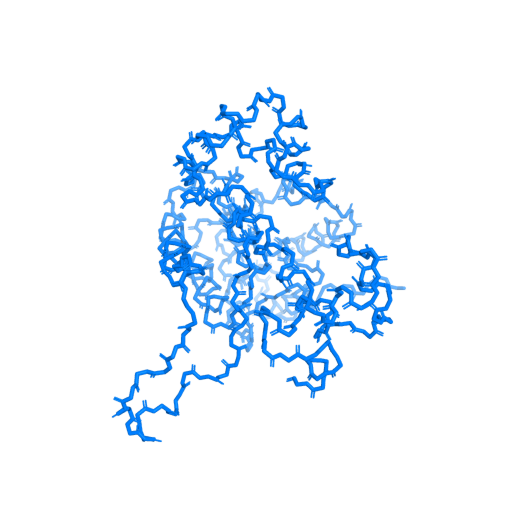R A N 1
ATOM 1744 C CA . TYR A 1 219 ? 0.220 7.174 -29.526 1.00 93.00 219 TYR A CA 1
ATOM 1745 C C . TYR A 1 219 ? 1.311 6.895 -30.558 1.00 93.00 219 TYR A C 1
ATOM 1747 O O . TYR A 1 219 ? 2.011 5.891 -30.472 1.00 93.00 219 TYR A O 1
ATOM 1755 N N . SER A 1 220 ? 1.546 7.839 -31.474 1.00 96.06 220 SER A N 1
ATOM 1756 C CA . SER A 1 220 ? 2.775 7.811 -32.272 1.00 96.06 220 SER A CA 1
ATOM 1757 C C . SER A 1 220 ? 4.002 7.923 -31.360 1.00 96.06 220 SER A C 1
ATOM 1759 O O . SER A 1 220 ? 3.964 8.592 -30.324 1.00 96.06 220 SER A O 1
ATOM 1761 N N . LEU A 1 221 ? 5.123 7.314 -31.756 1.00 93.81 221 LEU A N 1
ATOM 1762 C CA . LEU A 1 221 ? 6.353 7.296 -30.956 1.00 93.81 221 LEU A CA 1
ATOM 1763 C C . LEU A 1 221 ? 6.843 8.703 -30.560 1.00 93.81 221 LEU A C 1
ATOM 1765 O O . LEU A 1 221 ? 7.320 8.904 -29.440 1.00 93.81 221 LEU A O 1
ATOM 1769 N N . SER A 1 222 ? 6.732 9.681 -31.463 1.00 93.44 222 SER A N 1
ATOM 1770 C CA . SER A 1 222 ? 7.128 11.074 -31.215 1.00 93.44 222 SER A CA 1
ATOM 1771 C C . SER A 1 222 ? 6.235 11.743 -30.169 1.00 93.44 222 SER A C 1
ATOM 1773 O O . SER A 1 222 ? 6.743 12.286 -29.184 1.00 93.44 222 SER A O 1
ATOM 1775 N N . THR A 1 223 ? 4.914 11.643 -30.335 1.00 93.56 223 THR A N 1
ATOM 1776 C CA . THR A 1 223 ? 3.930 12.162 -29.379 1.00 93.56 223 THR A CA 1
ATOM 1777 C C . THR A 1 223 ? 4.083 11.494 -28.022 1.00 93.56 223 THR A C 1
ATOM 1779 O O . THR A 1 223 ? 4.145 12.184 -27.007 1.00 93.56 223 THR A O 1
ATOM 1782 N N . PHE A 1 224 ? 4.227 10.169 -28.000 1.00 93.25 224 PHE A N 1
ATOM 1783 C CA . PHE A 1 224 ? 4.424 9.405 -26.778 1.00 93.25 224 PHE A CA 1
ATOM 1784 C C . PHE A 1 224 ? 5.662 9.878 -26.021 1.00 93.25 224 PHE A C 1
ATOM 1786 O O . PHE A 1 224 ? 5.554 10.242 -24.860 1.00 93.25 224 PHE A O 1
ATOM 1793 N N . ARG A 1 225 ? 6.830 9.963 -26.671 1.00 91.25 225 ARG A N 1
ATOM 1794 C CA . ARG A 1 225 ? 8.070 10.426 -26.021 1.00 91.25 225 ARG A CA 1
ATOM 1795 C C . ARG A 1 225 ? 7.942 11.828 -25.430 1.00 91.25 225 ARG A C 1
ATOM 1797 O O . ARG A 1 225 ? 8.490 12.073 -24.357 1.00 91.25 225 ARG A O 1
ATOM 1804 N N . ARG A 1 226 ? 7.255 12.741 -26.125 1.00 90.44 226 ARG A N 1
ATOM 1805 C CA . ARG A 1 226 ? 7.023 14.107 -25.643 1.00 90.44 226 ARG A CA 1
ATOM 1806 C C . ARG A 1 226 ? 6.134 14.105 -24.402 1.00 90.44 226 ARG A C 1
ATOM 1808 O O . ARG A 1 226 ? 6.584 14.552 -23.351 1.00 90.44 226 ARG A O 1
ATOM 1815 N N . LEU A 1 227 ? 4.933 13.534 -24.513 1.00 87.81 227 LEU A N 1
ATOM 1816 C CA . LEU A 1 227 ? 3.970 13.453 -23.412 1.00 87.81 227 LEU A CA 1
ATOM 1817 C C . LEU A 1 227 ? 4.559 12.707 -22.207 1.00 87.81 227 LEU A C 1
ATOM 1819 O O . LEU A 1 227 ? 4.397 13.125 -21.068 1.00 87.81 227 LEU A O 1
ATOM 1823 N N . PHE A 1 228 ? 5.307 11.633 -22.459 1.00 86.19 228 PHE A N 1
ATOM 1824 C CA . PHE A 1 228 ? 5.959 10.850 -21.418 1.00 86.19 228 PHE A CA 1
ATOM 1825 C C . PHE A 1 228 ? 7.036 11.657 -20.688 1.00 86.19 228 PHE A C 1
ATOM 1827 O O . PHE A 1 228 ? 7.103 11.630 -19.466 1.00 86.19 228 PHE A O 1
ATOM 1834 N N . ARG A 1 229 ? 7.870 12.420 -21.401 1.00 83.12 229 ARG A N 1
ATOM 1835 C CA . ARG A 1 229 ? 8.887 13.256 -20.747 1.00 83.12 229 ARG A CA 1
ATOM 1836 C C . ARG A 1 229 ? 8.262 14.407 -19.954 1.00 83.12 229 ARG A C 1
ATOM 1838 O O . ARG A 1 229 ? 8.779 14.764 -18.899 1.00 83.12 229 ARG A O 1
ATOM 1845 N N . GLU A 1 230 ? 7.171 14.987 -20.447 1.00 80.62 230 GLU A N 1
ATOM 1846 C CA . GLU A 1 230 ? 6.415 16.020 -19.726 1.00 80.62 230 GLU A CA 1
ATOM 1847 C C . GLU A 1 230 ? 5.848 15.479 -18.405 1.00 80.62 230 GLU A C 1
ATOM 1849 O O . GLU A 1 230 ? 5.936 16.159 -17.379 1.00 80.62 230 GLU A O 1
ATOM 1854 N N . GLU A 1 231 ? 5.336 14.248 -18.436 1.00 80.69 231 GLU A N 1
ATOM 1855 C CA . GLU A 1 231 ? 4.672 13.599 -17.309 1.00 80.69 231 GLU A CA 1
ATOM 1856 C C . GLU A 1 231 ? 5.658 12.966 -16.317 1.00 80.69 231 GLU A C 1
ATOM 1858 O O . GLU A 1 231 ? 5.775 13.379 -15.166 1.00 80.69 231 GLU A O 1
ATOM 1863 N N . PHE A 1 232 ? 6.439 11.995 -16.786 1.00 73.94 232 PHE A N 1
ATOM 1864 C CA . PHE A 1 232 ? 7.319 11.165 -15.965 1.00 73.94 232 PHE A CA 1
ATOM 1865 C C . PHE A 1 232 ? 8.697 11.798 -15.742 1.00 73.94 232 PHE A C 1
ATOM 1867 O O . PHE A 1 232 ? 9.524 11.240 -15.024 1.00 73.94 232 PHE A O 1
ATOM 1874 N N . ARG A 1 233 ? 8.977 12.951 -16.371 1.00 73.50 233 ARG A N 1
ATOM 1875 C CA . ARG A 1 233 ? 10.267 13.665 -16.300 1.00 73.50 233 ARG A CA 1
ATOM 1876 C C . ARG A 1 233 ? 11.483 12.820 -16.695 1.00 73.50 233 ARG A C 1
ATOM 1878 O O . ARG A 1 233 ? 12.597 13.178 -16.361 1.00 73.50 233 ARG A O 1
ATOM 1885 N N . THR A 1 234 ? 11.292 11.734 -17.439 1.00 75.44 234 THR A N 1
ATOM 1886 C CA . THR A 1 234 ? 12.354 10.850 -17.945 1.00 75.44 234 THR A CA 1
ATOM 1887 C C . THR A 1 234 ? 11.999 10.359 -19.348 1.00 75.44 234 THR A C 1
ATOM 1889 O O . THR A 1 234 ? 10.890 10.592 -19.839 1.00 75.44 234 THR A O 1
ATOM 1892 N N . THR A 1 235 ? 12.930 9.701 -20.036 1.00 82.00 235 THR A N 1
ATOM 1893 C CA . THR A 1 235 ? 12.608 9.049 -21.306 1.00 82.00 235 THR A CA 1
ATOM 1894 C C . THR A 1 235 ? 11.908 7.707 -21.064 1.00 82.00 235 THR A C 1
ATOM 1896 O O . THR A 1 235 ? 12.245 7.002 -20.111 1.00 82.00 235 THR A O 1
ATOM 1899 N N . PRO A 1 236 ? 10.981 7.276 -21.943 1.00 84.31 236 PRO A N 1
ATOM 1900 C CA . PRO A 1 236 ? 10.338 5.975 -21.764 1.00 84.31 236 PRO A CA 1
ATOM 1901 C C . PRO A 1 236 ? 11.326 4.799 -21.775 1.00 84.31 236 PRO A C 1
ATOM 1903 O O . PRO A 1 236 ? 11.067 3.764 -21.172 1.00 84.31 236 PRO A O 1
ATOM 1906 N N . HIS A 1 237 ? 12.456 4.940 -22.477 1.00 83.94 237 HIS A N 1
ATOM 1907 C CA . HIS A 1 237 ? 13.502 3.921 -22.521 1.00 83.94 237 HIS A CA 1
ATOM 1908 C C . HIS A 1 237 ? 14.205 3.774 -21.166 1.00 83.94 237 HIS A C 1
ATOM 1910 O O . HIS A 1 237 ? 14.319 2.665 -20.650 1.00 83.94 237 HIS A O 1
ATOM 1916 N N . GLU A 1 238 ? 14.650 4.885 -20.572 1.00 78.44 238 GLU A N 1
ATOM 1917 C CA . GLU A 1 238 ? 15.277 4.880 -19.244 1.00 78.44 238 GLU A CA 1
ATOM 1918 C C . GLU A 1 238 ? 14.310 4.398 -18.169 1.00 78.44 238 GLU A C 1
ATOM 1920 O O . GLU A 1 238 ? 14.703 3.620 -17.302 1.00 78.44 238 GLU A O 1
ATOM 1925 N N . TRP A 1 239 ? 13.041 4.797 -18.265 1.00 81.69 239 TRP A N 1
ATOM 1926 C CA . TRP A 1 239 ? 12.002 4.358 -17.343 1.00 81.69 239 TRP A CA 1
ATOM 1927 C C . TRP A 1 239 ? 11.782 2.841 -17.401 1.00 81.69 239 TRP A C 1
ATOM 1929 O O . TRP A 1 239 ? 11.911 2.166 -16.382 1.00 81.69 239 TRP A O 1
ATOM 1939 N N . LEU A 1 240 ? 11.566 2.275 -18.597 1.00 82.25 240 LEU A N 1
ATOM 1940 C CA . LEU A 1 240 ? 11.443 0.821 -18.781 1.00 82.25 240 LEU A CA 1
ATOM 1941 C C . LEU A 1 240 ? 12.705 0.071 -18.330 1.00 82.25 240 LEU A C 1
ATOM 1943 O O . LEU A 1 240 ? 12.612 -1.007 -17.743 1.00 82.25 240 LEU A O 1
ATOM 1947 N N . LYS A 1 241 ? 13.893 0.642 -18.571 1.00 82.06 241 LYS A N 1
ATOM 1948 C CA . LYS A 1 241 ? 15.159 0.077 -18.090 1.00 82.06 241 LYS A CA 1
ATOM 1949 C C . LYS A 1 241 ? 15.210 0.058 -16.560 1.00 82.06 241 LYS A C 1
ATOM 1951 O O . LYS A 1 241 ? 15.624 -0.952 -15.999 1.00 82.06 241 LYS A O 1
ATOM 1956 N N . GLY A 1 242 ? 14.783 1.131 -15.894 1.00 78.25 242 GLY A N 1
ATOM 1957 C CA . GLY A 1 242 ? 14.701 1.220 -14.433 1.00 78.25 242 GLY A CA 1
ATOM 1958 C C . GLY A 1 242 ? 13.772 0.165 -13.836 1.00 78.25 242 GLY A C 1
ATOM 1959 O O . GLY A 1 242 ? 14.179 -0.568 -12.942 1.00 78.25 242 GLY A O 1
ATOM 1960 N N . LEU A 1 243 ? 12.581 -0.004 -14.409 1.00 78.00 243 LEU A N 1
ATOM 1961 C CA . LEU A 1 243 ? 11.647 -1.060 -14.004 1.00 78.00 243 LEU A CA 1
ATOM 1962 C C . LEU A 1 243 ? 12.248 -2.457 -14.154 1.00 78.00 243 LEU A C 1
ATOM 1964 O O . LEU A 1 243 ? 12.118 -3.297 -13.267 1.00 78.00 243 LEU A O 1
ATOM 1968 N N . ARG A 1 244 ? 12.957 -2.703 -15.262 1.00 81.25 244 ARG A N 1
ATOM 1969 C CA . ARG A 1 244 ? 13.650 -3.975 -15.478 1.00 81.25 244 ARG A CA 1
ATOM 1970 C C . ARG A 1 244 ? 14.760 -4.193 -14.448 1.00 81.25 244 ARG A C 1
ATOM 1972 O O . ARG A 1 244 ? 14.899 -5.313 -13.971 1.00 81.25 244 ARG A O 1
ATOM 1979 N N . LYS A 1 245 ? 15.512 -3.150 -14.068 1.00 82.44 245 LYS A N 1
ATOM 1980 C CA . LYS A 1 245 ? 16.502 -3.237 -12.978 1.00 82.44 245 LYS A CA 1
ATOM 1981 C C . LYS A 1 245 ? 15.836 -3.647 -11.666 1.00 82.44 245 LYS A C 1
ATOM 1983 O O . LYS A 1 245 ? 16.280 -4.604 -11.040 1.00 82.44 245 LYS A O 1
ATOM 1988 N N . ASP A 1 246 ? 14.771 -2.949 -11.284 1.00 78.06 246 ASP A N 1
ATOM 1989 C CA . ASP A 1 246 ? 14.060 -3.199 -10.030 1.00 78.06 246 ASP A CA 1
ATOM 1990 C C . ASP A 1 246 ? 13.492 -4.629 -9.994 1.00 78.06 246 ASP A C 1
ATOM 1992 O O . ASP A 1 246 ? 13.686 -5.352 -9.017 1.00 78.06 246 ASP A O 1
ATOM 1996 N N . LYS A 1 247 ? 12.896 -5.089 -11.103 1.00 80.38 247 LYS A N 1
ATOM 1997 C CA . LYS A 1 247 ? 12.385 -6.460 -11.248 1.00 80.38 247 LYS A CA 1
ATOM 1998 C C . LYS A 1 247 ? 13.485 -7.514 -11.113 1.00 80.38 247 LYS A C 1
ATOM 2000 O O . LYS A 1 247 ? 13.321 -8.464 -10.352 1.00 80.38 247 LYS A O 1
ATOM 2005 N N . VAL A 1 248 ? 14.613 -7.335 -11.806 1.00 84.44 248 VAL A N 1
ATOM 2006 C CA . VAL A 1 248 ? 15.768 -8.244 -11.714 1.00 84.44 248 VAL A CA 1
ATOM 2007 C C . VAL A 1 248 ? 16.293 -8.305 -10.284 1.00 84.44 248 VAL A C 1
ATOM 2009 O O . VAL A 1 248 ? 16.468 -9.393 -9.745 1.00 84.44 248 VAL A O 1
ATOM 2012 N N . LYS A 1 249 ? 16.501 -7.151 -9.644 1.00 81.38 249 LYS A N 1
ATOM 2013 C CA . LYS A 1 249 ? 17.005 -7.082 -8.268 1.00 81.38 249 LYS A CA 1
ATOM 2014 C C . LYS A 1 249 ? 16.063 -7.789 -7.292 1.00 81.38 249 LYS A C 1
ATOM 2016 O O . LYS A 1 249 ? 16.526 -8.563 -6.458 1.00 81.38 249 LYS A O 1
ATOM 2021 N N . ASN A 1 250 ? 14.756 -7.565 -7.422 1.00 78.88 250 ASN A N 1
ATOM 2022 C CA . ASN A 1 250 ? 13.757 -8.220 -6.581 1.00 78.88 250 ASN A CA 1
ATOM 2023 C C . ASN A 1 250 ? 13.768 -9.740 -6.772 1.00 78.88 250 ASN A C 1
ATOM 2025 O O . ASN A 1 250 ? 13.858 -10.464 -5.789 1.00 78.88 250 ASN A O 1
ATOM 2029 N N . LEU A 1 251 ? 13.750 -10.241 -8.010 1.00 83.50 251 LEU A N 1
ATOM 2030 C CA . LEU A 1 251 ? 13.761 -11.688 -8.253 1.00 83.50 251 LEU A CA 1
ATOM 2031 C C . LEU A 1 251 ? 15.061 -12.347 -7.777 1.00 83.50 251 LEU A C 1
ATOM 2033 O O . LEU A 1 251 ? 15.024 -13.447 -7.237 1.00 83.50 251 LEU A O 1
ATOM 2037 N N . LEU A 1 252 ? 16.209 -11.683 -7.925 1.00 87.06 252 LEU A N 1
ATOM 2038 C CA . LEU A 1 252 ? 17.489 -12.239 -7.479 1.00 87.06 252 LEU A CA 1
ATOM 2039 C C . LEU A 1 252 ? 17.643 -12.283 -5.955 1.00 87.06 252 LEU A C 1
ATOM 2041 O O . LEU A 1 252 ? 18.342 -13.169 -5.474 1.00 87.06 252 LEU A O 1
ATOM 2045 N N . THR A 1 253 ? 17.022 -11.352 -5.222 1.00 81.69 253 THR A N 1
ATOM 2046 C CA . THR A 1 253 ? 17.190 -11.211 -3.760 1.00 81.69 253 THR A CA 1
ATOM 2047 C C . THR A 1 253 ? 16.034 -11.771 -2.938 1.00 81.69 253 THR A C 1
ATOM 2049 O O . THR A 1 253 ? 16.201 -12.005 -1.748 1.00 81.69 253 THR A O 1
ATOM 2052 N N . GLN A 1 254 ? 14.851 -11.939 -3.533 1.00 78.06 254 GLN A N 1
ATOM 2053 C CA . GLN A 1 254 ? 13.639 -12.374 -2.828 1.00 78.06 254 GLN A CA 1
ATOM 2054 C C . GLN A 1 254 ? 13.171 -13.770 -3.250 1.00 78.06 254 GLN A C 1
ATOM 2056 O O . GLN A 1 254 ? 12.191 -14.268 -2.703 1.00 78.06 254 GLN A O 1
ATOM 2061 N N . THR A 1 255 ? 13.807 -14.382 -4.253 1.00 82.06 255 THR A N 1
ATOM 2062 C CA . THR A 1 255 ? 13.398 -15.692 -4.768 1.00 82.06 255 THR A CA 1
ATOM 2063 C C . THR A 1 255 ? 14.601 -16.564 -5.102 1.00 82.06 255 THR A C 1
ATOM 2065 O O . THR A 1 255 ? 15.643 -16.071 -5.542 1.00 82.06 255 THR A O 1
ATOM 2068 N N . ASP A 1 256 ? 14.404 -17.876 -5.000 1.00 85.81 256 ASP A N 1
ATOM 2069 C CA . ASP A 1 256 ? 15.390 -18.889 -5.388 1.00 85.81 256 ASP A CA 1
ATOM 2070 C C . ASP A 1 256 ? 15.243 -19.343 -6.849 1.00 85.81 256 ASP A C 1
ATOM 20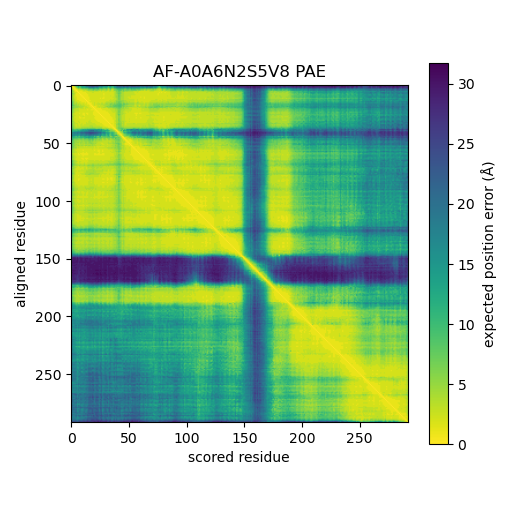72 O O . ASP A 1 256 ? 15.799 -20.367 -7.245 1.00 85.81 256 ASP A O 1
ATOM 2076 N N . LEU A 1 257 ? 14.513 -18.580 -7.675 1.00 88.50 257 LEU A N 1
ATOM 2077 C CA . LEU A 1 257 ? 14.264 -18.940 -9.071 1.00 88.50 257 LEU A CA 1
ATOM 2078 C C . LEU A 1 257 ? 15.583 -19.196 -9.823 1.00 88.50 257 LEU A C 1
ATOM 2080 O O . LEU A 1 257 ? 16.549 -18.438 -9.656 1.00 88.50 257 LEU A O 1
ATOM 2084 N N . PRO A 1 258 ? 15.669 -20.219 -10.685 1.00 92.69 258 PRO A N 1
ATOM 2085 C CA . PRO A 1 258 ? 16.824 -20.408 -11.554 1.00 92.69 258 PRO A CA 1
ATOM 2086 C C . PRO A 1 258 ? 17.145 -19.135 -12.352 1.00 92.69 258 PRO A C 1
ATOM 2088 O O . PRO A 1 258 ? 16.247 -18.431 -12.810 1.00 92.69 258 PRO A O 1
ATOM 2091 N N . LEU A 1 259 ? 18.432 -18.818 -12.546 1.00 90.88 259 LEU A N 1
ATOM 2092 C CA . LEU A 1 259 ? 18.839 -17.592 -13.259 1.00 90.88 259 LEU A CA 1
ATOM 2093 C C . LEU A 1 259 ? 18.284 -17.525 -14.690 1.00 90.88 259 LEU A C 1
ATOM 2095 O O . LEU A 1 259 ? 18.029 -16.434 -15.197 1.00 90.88 259 LEU A O 1
ATOM 2099 N N . LEU A 1 260 ? 18.081 -18.685 -15.317 1.00 90.88 260 LEU A N 1
ATOM 2100 C CA . LEU A 1 260 ? 17.432 -18.800 -16.617 1.00 90.88 260 LEU A CA 1
ATOM 2101 C C . LEU A 1 260 ? 15.969 -18.331 -16.562 1.00 90.88 260 LEU A C 1
ATOM 2103 O O . LEU A 1 260 ? 15.573 -17.492 -17.365 1.00 90.88 260 LEU A O 1
ATOM 2107 N N . GLU A 1 261 ? 15.201 -18.772 -15.565 1.00 88.88 261 GLU A N 1
ATOM 2108 C CA . GLU A 1 261 ? 13.814 -18.332 -15.367 1.00 88.88 261 GLU A CA 1
ATOM 2109 C C . GLU A 1 261 ? 13.739 -16.838 -15.030 1.00 88.88 261 GLU A C 1
ATOM 2111 O O . GLU A 1 261 ? 12.894 -16.117 -15.556 1.00 88.88 261 GLU A O 1
ATOM 2116 N N . VAL A 1 262 ? 14.666 -16.323 -14.212 1.00 88.31 262 VAL A N 1
ATOM 2117 C CA . VAL A 1 262 ? 14.761 -14.876 -13.945 1.00 88.31 262 VAL A CA 1
ATOM 2118 C C . VAL A 1 2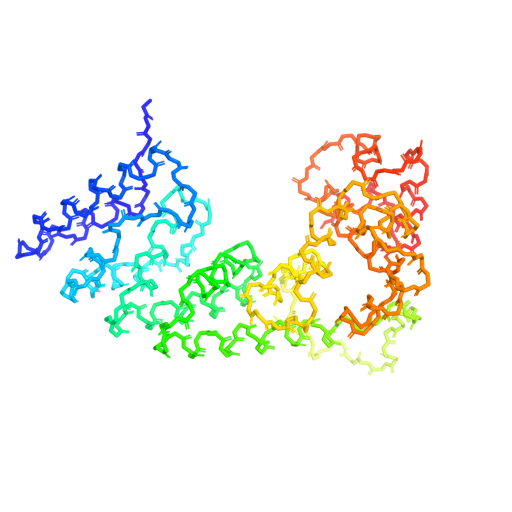62 ? 15.001 -14.097 -15.242 1.00 88.31 262 VAL A C 1
ATOM 2120 O O . VAL A 1 262 ? 14.392 -13.040 -15.447 1.00 88.31 262 VAL A O 1
ATOM 2123 N N . ALA A 1 263 ? 15.862 -14.611 -16.126 1.00 86.62 263 ALA A N 1
ATOM 2124 C CA . ALA A 1 263 ? 16.135 -14.004 -17.423 1.00 86.62 263 ALA A CA 1
ATOM 2125 C C . ALA A 1 263 ? 14.865 -13.953 -18.290 1.00 86.62 263 ALA A C 1
ATOM 2127 O O . ALA A 1 263 ? 14.505 -12.878 -18.777 1.00 86.62 263 ALA A O 1
ATOM 2128 N N . GLU A 1 264 ? 14.146 -15.070 -18.406 1.00 84.69 264 GLU A N 1
ATOM 2129 C CA . GLU A 1 264 ? 12.895 -15.170 -19.166 1.00 84.69 264 GLU A CA 1
ATOM 2130 C C . GLU A 1 264 ? 11.808 -14.238 -18.617 1.00 84.69 264 GLU A C 1
ATOM 2132 O O . GLU A 1 264 ? 11.239 -13.428 -19.354 1.00 84.69 264 GLU A O 1
ATOM 2137 N N . VAL A 1 265 ? 11.576 -14.262 -17.301 1.00 82.62 265 VAL A N 1
ATOM 2138 C CA . VAL A 1 265 ? 10.568 -13.429 -16.626 1.00 82.62 265 VAL A CA 1
ATOM 2139 C C . VAL A 1 265 ? 10.867 -11.932 -16.784 1.00 82.62 265 VAL A C 1
ATOM 2141 O O . VAL A 1 265 ? 9.948 -11.103 -16.820 1.00 82.62 265 VAL A O 1
ATOM 2144 N N . CYS A 1 266 ? 12.140 -11.548 -16.893 1.00 81.12 266 CYS A N 1
ATOM 2145 C CA . CYS A 1 266 ? 12.553 -10.160 -17.121 1.00 81.12 266 CYS A CA 1
ATOM 2146 C C . CYS A 1 266 ? 12.648 -9.773 -18.608 1.00 81.12 266 CYS A C 1
ATOM 2148 O O . CYS A 1 266 ? 12.911 -8.604 -18.918 1.00 81.12 266 CYS A O 1
ATOM 2150 N N . GLY A 1 267 ? 12.392 -10.718 -19.518 1.00 78.19 267 GLY A N 1
ATOM 2151 C CA . GLY A 1 267 ? 12.396 -10.508 -20.963 1.00 78.19 267 GLY A CA 1
ATOM 2152 C C . GLY A 1 267 ? 13.793 -10.431 -21.581 1.00 78.19 267 GLY A C 1
ATOM 2153 O O . GLY A 1 267 ? 13.970 -9.738 -22.585 1.00 78.19 267 GLY A O 1
ATOM 2154 N N . PHE A 1 268 ? 14.789 -11.087 -20.980 1.00 83.19 268 PHE A N 1
ATOM 2155 C CA . PHE A 1 268 ? 16.110 -11.266 -21.580 1.00 83.19 268 PHE A CA 1
ATOM 2156 C C . PHE A 1 268 ? 16.114 -12.469 -22.523 1.00 83.19 268 PHE A C 1
ATOM 2158 O O . PHE A 1 268 ? 15.430 -13.460 -22.295 1.00 83.19 268 PHE A O 1
ATOM 2165 N N . VAL A 1 269 ? 16.912 -12.373 -23.586 1.00 81.19 269 VAL A N 1
ATOM 2166 C CA . VAL A 1 269 ? 17.019 -13.419 -24.617 1.00 81.19 269 VAL A CA 1
ATOM 2167 C C . VAL A 1 269 ? 17.794 -14.639 -24.107 1.00 81.19 269 VAL A C 1
ATOM 2169 O O . VAL A 1 269 ? 17.599 -15.745 -24.598 1.00 81.19 269 VAL A O 1
ATOM 2172 N N . SER A 1 270 ? 18.678 -14.452 -23.126 1.00 88.69 270 SER A N 1
ATOM 2173 C CA . SER A 1 270 ? 19.426 -15.537 -22.492 1.00 88.69 270 SER A CA 1
ATOM 2174 C C . SER A 1 270 ? 19.916 -15.140 -21.100 1.00 88.69 270 SER A C 1
ATOM 2176 O O . SER A 1 270 ? 19.958 -13.956 -20.743 1.00 88.69 270 SER A O 1
ATOM 2178 N N . GLN A 1 271 ? 20.359 -16.133 -20.327 1.00 89.94 271 GLN A N 1
ATOM 2179 C CA . GLN A 1 271 ? 21.036 -15.912 -19.049 1.00 89.94 271 GLN A CA 1
ATOM 2180 C C . GLN A 1 271 ? 22.323 -15.075 -19.202 1.00 89.94 271 GLN A C 1
ATOM 2182 O O . GLN A 1 271 ? 22.653 -14.295 -18.311 1.00 89.94 271 GLN A O 1
ATOM 2187 N N . SER A 1 272 ? 23.037 -15.177 -20.328 1.00 91.19 272 SER A N 1
ATOM 2188 C CA . SER A 1 272 ? 24.236 -14.365 -20.585 1.00 91.19 272 SER A CA 1
ATOM 2189 C C . SER A 1 272 ? 23.905 -12.873 -20.651 1.00 91.19 272 SER A C 1
ATOM 2191 O O . SER A 1 272 ? 24.575 -12.072 -20.004 1.00 91.19 272 SER A O 1
ATOM 2193 N N . TYR A 1 273 ? 22.804 -12.508 -21.320 1.00 88.00 273 TYR A N 1
ATOM 2194 C CA . TYR A 1 273 ? 22.319 -11.123 -21.351 1.00 88.00 273 TYR A CA 1
ATOM 2195 C C . TYR A 1 273 ? 21.892 -10.615 -19.970 1.00 88.00 273 TYR A C 1
ATOM 2197 O O . TYR A 1 273 ? 22.102 -9.442 -19.662 1.00 88.00 273 TYR A O 1
ATOM 2205 N N . LEU A 1 274 ? 21.311 -11.476 -19.126 1.00 88.06 274 LEU A N 1
ATOM 2206 C CA . LEU A 1 274 ? 21.031 -11.132 -17.730 1.00 88.06 274 LEU A CA 1
ATOM 2207 C C . LEU A 1 274 ? 22.335 -10.844 -16.966 1.00 88.06 274 LEU A C 1
ATOM 2209 O O . LEU A 1 274 ? 22.397 -9.872 -16.217 1.00 88.06 274 LEU A O 1
ATOM 2213 N N . THR A 1 275 ? 23.383 -11.647 -17.175 1.00 90.19 275 THR A N 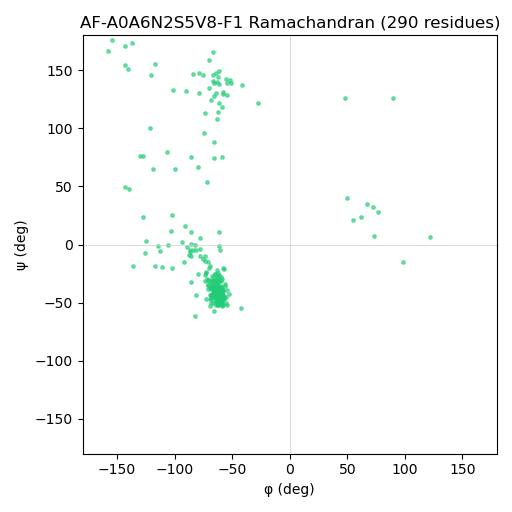1
ATOM 2214 C CA . THR A 1 275 ? 24.689 -11.450 -16.528 1.00 90.19 275 THR A CA 1
ATOM 2215 C C . THR A 1 275 ? 25.344 -10.135 -16.934 1.00 90.19 275 THR A C 1
ATOM 2217 O O . THR A 1 275 ? 25.715 -9.356 -16.055 1.00 90.19 275 THR A O 1
ATOM 2220 N N . GLU A 1 276 ? 25.419 -9.844 -18.234 1.00 88.25 276 GLU A N 1
ATOM 2221 C CA . GLU A 1 276 ? 25.926 -8.564 -18.747 1.00 88.25 276 GLU A CA 1
ATOM 2222 C C . GLU A 1 276 ? 25.110 -7.389 -18.203 1.00 88.25 276 GLU A C 1
ATOM 2224 O O . GLU A 1 276 ? 25.661 -6.396 -17.724 1.00 88.25 276 GLU A O 1
ATOM 2229 N N . PHE A 1 277 ? 23.778 -7.513 -18.205 1.00 86.69 277 PHE A N 1
ATOM 2230 C CA . PHE A 1 277 ? 22.902 -6.497 -17.639 1.00 86.69 277 PHE A CA 1
ATOM 2231 C C . PHE A 1 277 ? 23.205 -6.258 -16.156 1.00 86.69 277 PHE A C 1
ATOM 2233 O O . PHE A 1 277 ? 23.281 -5.102 -15.739 1.00 86.69 277 PHE A O 1
ATOM 2240 N N . CYS A 1 278 ? 23.392 -7.311 -15.360 1.00 86.62 278 CYS A N 1
ATOM 2241 C CA . CYS A 1 278 ? 23.702 -7.177 -13.942 1.00 86.62 278 CYS A CA 1
ATOM 2242 C C . CYS A 1 278 ? 25.070 -6.524 -13.707 1.00 86.62 278 CYS A C 1
ATOM 2244 O O . CYS A 1 278 ? 25.154 -5.574 -12.930 1.00 86.62 278 CYS A O 1
ATOM 2246 N N . GLN A 1 279 ? 26.102 -6.925 -14.450 1.00 87.88 279 GLN A N 1
ATOM 2247 C CA . GLN A 1 279 ? 27.426 -6.304 -14.368 1.00 87.88 279 GLN A CA 1
ATOM 2248 C C . GLN A 1 279 ? 27.374 -4.813 -14.727 1.00 87.88 279 GLN A C 1
ATOM 2250 O O . GLN A 1 279 ? 27.858 -3.975 -13.972 1.00 87.88 279 GLN A O 1
ATOM 2255 N N . MET A 1 280 ? 26.703 -4.456 -15.826 1.00 82.38 280 MET A N 1
ATOM 2256 C CA . MET A 1 280 ? 26.602 -3.065 -16.277 1.00 82.38 280 MET A CA 1
ATOM 2257 C C . MET A 1 280 ? 25.765 -2.169 -15.358 1.00 82.38 280 MET A C 1
ATOM 2259 O O . MET A 1 280 ? 25.960 -0.956 -15.343 1.00 82.38 280 MET A O 1
ATOM 2263 N N . ASN A 1 281 ? 24.759 -2.720 -14.670 1.00 78.69 281 ASN A N 1
ATOM 2264 C CA . ASN A 1 281 ? 23.768 -1.914 -13.949 1.00 78.69 281 ASN A CA 1
ATOM 2265 C C . ASN A 1 281 ? 23.853 -2.018 -12.425 1.00 78.69 281 ASN A C 1
ATOM 2267 O O . ASN A 1 281 ? 23.315 -1.129 -11.765 1.00 78.69 281 ASN A O 1
ATOM 2271 N N . PHE A 1 282 ? 24.488 -3.063 -11.893 1.00 81.88 282 PHE A N 1
ATOM 2272 C CA . PHE A 1 282 ? 24.672 -3.305 -10.459 1.00 81.88 282 PHE A CA 1
ATOM 2273 C C . PHE A 1 282 ? 26.142 -3.520 -10.069 1.00 81.88 282 PHE A C 1
ATOM 2275 O O . PHE A 1 282 ? 26.427 -3.604 -8.880 1.00 81.88 282 PHE A O 1
ATOM 2282 N N . GLY A 1 283 ? 27.066 -3.627 -11.033 1.00 84.81 283 GLY A N 1
ATOM 2283 C CA . GLY A 1 283 ? 28.491 -3.859 -10.765 1.00 84.81 283 GLY A CA 1
ATOM 2284 C C . GLY A 1 283 ? 28.833 -5.280 -10.304 1.00 84.81 283 GLY A C 1
ATOM 2285 O O . GLY A 1 283 ? 29.973 -5.528 -9.934 1.00 84.81 283 GLY A O 1
ATOM 2286 N N . ALA A 1 284 ? 27.869 -6.205 -10.323 1.00 86.69 284 ALA A N 1
ATOM 2287 C CA . ALA A 1 284 ? 28.025 -7.583 -9.863 1.00 86.69 284 ALA A CA 1
ATOM 2288 C C . ALA A 1 284 ? 27.224 -8.546 -10.748 1.00 86.69 284 ALA A C 1
ATOM 2290 O O . ALA A 1 284 ? 26.225 -8.164 -11.363 1.00 86.69 284 ALA A O 1
ATOM 2291 N N . SER A 1 285 ? 27.647 -9.804 -10.818 1.00 88.81 285 SER A N 1
ATOM 2292 C CA . SER A 1 285 ? 26.926 -10.868 -11.518 1.00 88.81 285 SER A CA 1
ATOM 2293 C C . SER A 1 285 ? 25.632 -11.260 -10.781 1.00 88.81 285 SER A C 1
ATOM 2295 O O . SER A 1 285 ? 25.516 -11.061 -9.569 1.00 88.81 285 SER A O 1
ATOM 2297 N N . PRO A 1 286 ? 24.649 -11.875 -11.466 1.00 87.75 286 PRO A N 1
ATOM 2298 C CA . PRO A 1 286 ? 23.399 -12.300 -10.835 1.00 87.75 286 PRO A CA 1
ATOM 2299 C C . PRO A 1 286 ? 23.611 -13.242 -9.639 1.00 87.75 286 PRO A C 1
ATOM 2301 O O . PRO A 1 286 ? 22.891 -13.159 -8.647 1.00 87.75 286 PRO A O 1
ATOM 2304 N N . GLY A 1 287 ? 24.621 -14.118 -9.721 1.00 86.88 287 GLY A N 1
ATOM 2305 C CA . GLY A 1 287 ? 24.975 -15.046 -8.646 1.00 86.88 287 GLY A CA 1
ATOM 2306 C C . GLY A 1 287 ? 25.605 -14.360 -7.432 1.00 86.88 287 GLY A C 1
ATOM 2307 O O . GLY A 1 287 ? 25.339 -14.767 -6.306 1.00 86.88 287 GLY A O 1
ATOM 2308 N N . GLU A 1 288 ? 26.397 -13.306 -7.638 1.00 85.25 288 GLU A N 1
ATOM 2309 C CA . GLU A 1 288 ? 26.947 -12.486 -6.547 1.00 85.25 288 GLU A CA 1
ATOM 2310 C C . GLU A 1 288 ? 25.859 -11.646 -5.874 1.00 85.25 288 GLU A C 1
ATOM 2312 O O . GLU A 1 288 ? 25.841 -11.532 -4.653 1.00 85.25 288 GLU A O 1
ATOM 2317 N N . ILE A 1 289 ? 24.911 -11.112 -6.652 1.00 84.44 289 ILE A N 1
ATOM 2318 C CA . ILE A 1 289 ? 23.764 -10.364 -6.118 1.00 84.44 289 ILE A CA 1
ATOM 2319 C C . ILE A 1 289 ? 22.893 -11.258 -5.228 1.00 84.44 289 ILE A C 1
ATOM 2321 O O . ILE A 1 289 ? 22.420 -10.793 -4.200 1.00 84.44 289 ILE A O 1
ATOM 2325 N N . ARG A 1 290 ? 22.702 -12.532 -5.591 1.00 85.38 290 ARG A N 1
ATOM 2326 C CA . ARG A 1 290 ? 21.904 -13.489 -4.804 1.00 85.38 290 ARG A CA 1
ATOM 2327 C C . ARG A 1 290 ? 22.535 -13.854 -3.456 1.00 85.38 290 ARG A C 1
ATOM 2329 O O . ARG A 1 290 ? 21.823 -14.228 -2.535 1.00 85.38 290 ARG A O 1
ATOM 2336 N N . LYS A 1 291 ? 23.863 -13.786 -3.341 1.00 77.06 291 LYS A N 1
ATOM 2337 C CA . LYS A 1 291 ? 24.594 -14.151 -2.115 1.00 77.06 291 LYS A CA 1
ATOM 2338 C C . LYS A 1 291 ? 24.665 -13.016 -1.075 1.00 77.06 291 LYS A C 1
ATOM 2340 O O . LYS A 1 291 ? 25.198 -13.257 0.004 1.00 77.06 291 LYS A O 1
ATOM 2345 N N . ASN A 1 292 ? 24.160 -11.817 -1.396 1.00 56.59 292 ASN A N 1
ATOM 2346 C CA . ASN A 1 292 ? 24.283 -10.563 -0.626 1.00 56.59 292 ASN A CA 1
ATOM 2347 C C . ASN A 1 292 ? 22.936 -9.999 -0.150 1.00 56.59 292 ASN A C 1
ATOM 2349 O O . ASN A 1 292 ? 22.939 -9.167 0.795 1.00 56.59 292 ASN A O 1
#

Solvent-accessible surface area (backbone atoms only — not comparable to full-atom values): 16964 Å² total; per-residue (Å²): 129,88,80,70,36,65,67,52,54,50,50,62,59,59,34,73,80,40,73,93,50,33,67,61,52,48,55,48,46,54,53,49,52,50,46,53,72,67,63,60,56,92,92,60,66,78,67,45,60,71,64,20,64,42,51,70,60,37,33,53,51,25,53,56,60,63,68,44,95,60,78,89,42,85,90,38,80,41,33,67,62,55,54,48,34,36,64,63,22,85,30,66,53,12,46,53,42,53,44,49,45,56,52,47,26,65,72,61,28,37,52,70,60,47,43,48,55,30,43,53,50,44,76,49,69,86,52,68,88,47,47,68,50,51,54,51,54,52,51,51,54,54,50,55,53,62,75,54,61,75,96,72,73,82,86,71,76,74,91,80,75,68,93,79,83,75,86,81,90,73,71,86,54,49,73,74,43,65,59,56,48,50,52,37,35,58,31,67,61,73,54,87,53,59,70,61,49,54,36,44,74,74,37,51,91,78,34,88,47,54,61,54,36,16,53,74,54,72,35,57,59,69,59,34,48,51,56,39,31,74,64,71,71,41,52,61,58,60,51,53,49,47,38,47,50,46,51,51,52,46,48,41,66,74,43,88,67,54,64,56,57,53,13,52,78,68,69,38,95,37,46,65,55,40,34,54,48,26,37,77,76,70,74,37,43,58,72,59,53,48,77,108

Foldseek 3Di:
DPDQWPLLVLLQVQCVVPVVCNVVSVVVSVLLVVCLVVVDDLLPSPPLLVNQAPLVSLLSSLVSQVPDPAHDAPVTSSRSVSLLSLVSHPHPSSLVSNVVNLVRCLVQQRLVSLLSSLQSCLSCVVPVSCVVVLVSSVVSLVVLVVVCDFPDDDPDDPPDDDPPPDDPPDPPRHRDALLSSLSSCLSSVVFPCNLLSVQCNVPLLVDPALCSSCVSSVHHSVVNQVSCCVTVVDGPRSSSLRNLVVQLLCCLAVHPDDLQVSCVSSPHPGSVSQQVSCCVPVVHGSVVSNVD

Nearest PDB structures (foldseek):
  3oio-assembly1_A  TM=7.834E-01  e=1.220E-03  Chromobacterium violaceum
  6swi-assembly1_A  TM=8.195E-01  e=1.585E-03  Geobacillus stearothermophilus
  3lsg-assembly1_A  TM=8.355E-01  e=4.315E-03  Fusobacterium nucleatum subsp. nucleatum
  3w6v-assembly1_A  TM=8.120E-01  e=4.707E-03  Streptomyces griseus
  4fe7-assembly1_A-2  TM=7.497E-01  e=3.045E-03  Escherichia coli

Secondary structure (DSSP, 8-state):
-----HHHHHHHHHHTT-HHHHHHHHHHHHHHHHHHHHT--TT--TTHHHHHT-HHHHHHHHHHHHTSSS---TTSTTHHHHHHHHHH---HHHHHHHHHHHHHHHHHT-HHHHHHHHHHHHH-TT-GGGHHHHHHHHHHHHHHHHHS--S-S--PPPTT--TTS-SSS-S---PPPHHHHHHHHHHTT--S-HHHHHHHHHHGGG-SSHHHHHHHTT--HHHHHHHHHHHHSS-HHHHHHHHHHHHHHHHHHH----HHHHHHHTT-SSHHHHHHHHHHHHSS-HHHHHT-

Mean predicted aligned error: 10.89 Å

Radius of gyrati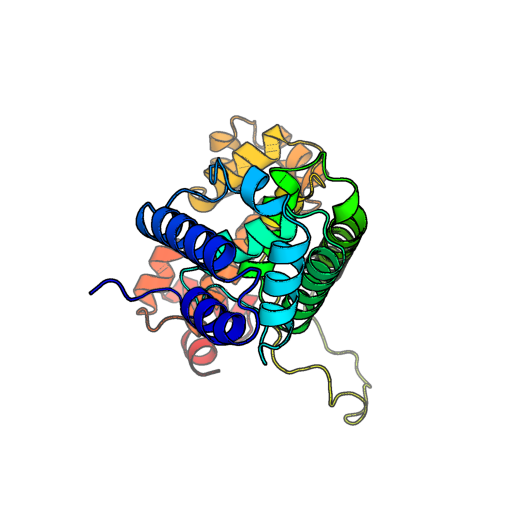on: 22.22 Å; Cα contacts (8 Å, |Δi|>4): 282; chains: 1; bounding box: 59×41×62 Å